Protein AF-0000000072905189 (afdb_homodimer)

Nearest PDB structures (foldseek):
  5ejl-assembly1_A  TM=3.484E-01  e=5.056E-01  Klebsiella pneumoniae
  4yom-assembly1_A  TM=3.876E-01  e=1.125E+00  Mus musculus
  3pu2-assembly5_E  TM=2.661E-01  e=6.528E+00  Cereibacter sphaeroides 2.4.1
  5ejl-assembly1_A  TM=3.485E-01  e=5.056E-01  Klebsiella pneumoniae
  4yom-assembly1_A  TM=3.883E-01  e=1.125E+00  Mus musculus

Structure (mmCIF, N/CA/C/O backbone):
data_AF-0000000072905189-model_v1
#
loop_
_entity.id
_entity.type
_entity.pdbx_description
1 polymer 'Uncharacterized protein'
#
loop_
_atom_site.group_PDB
_atom_site.id
_atom_site.type_symbol
_atom_site.label_atom_id
_atom_site.label_alt_id
_atom_site.label_comp_id
_atom_site.label_asym_id
_atom_site.label_entity_id
_atom_site.label_seq_id
_atom_site.pdbx_PDB_ins_code
_atom_site.Cartn_x
_atom_site.Cartn_y
_atom_site.Cartn_z
_atom_site.occupancy
_atom_site.B_iso_or_equiv
_atom_site.auth_seq_id
_atom_site.auth_comp_id
_atom_site.auth_asym_id
_atom_site.auth_atom_id
_atom_site.pdbx_PDB_model_num
ATOM 1 N N . MET A 1 1 ? 10.594 -0.462 -7.195 1 82.5 1 MET A N 1
ATOM 2 C CA . MET A 1 1 ? 9.359 -0.881 -7.859 1 82.5 1 MET A CA 1
ATOM 3 C C . MET A 1 1 ? 9.242 -0.243 -9.242 1 82.5 1 MET A C 1
ATOM 5 O O . MET A 1 1 ? 9.641 0.907 -9.43 1 82.5 1 MET A O 1
ATOM 9 N N . ASP A 1 2 ? 8.875 -1.114 -10.258 1 86.19 2 ASP A N 1
ATOM 10 C CA . ASP A 1 2 ? 8.664 -0.495 -11.562 1 86.19 2 ASP A CA 1
ATOM 11 C C . ASP A 1 2 ? 7.457 0.441 -11.539 1 86.19 2 ASP A C 1
ATOM 13 O O . ASP A 1 2 ? 6.73 0.499 -10.547 1 86.19 2 ASP A O 1
ATOM 17 N N . SER A 1 3 ? 7.316 1.233 -12.633 1 89.06 3 SER A N 1
ATOM 18 C CA . SER A 1 3 ? 6.32 2.301 -12.672 1 89.06 3 SER A CA 1
ATOM 19 C C . SER A 1 3 ? 4.91 1.744 -12.516 1 89.06 3 SER A C 1
ATOM 21 O O . SER A 1 3 ? 4.055 2.365 -11.883 1 89.06 3 SER A O 1
ATOM 23 N N . ILE A 1 4 ? 4.656 0.615 -13.055 1 83.12 4 ILE A N 1
ATOM 24 C CA . ILE A 1 4 ? 3.322 0.03 -13.008 1 83.12 4 ILE A CA 1
ATOM 25 C C . ILE A 1 4 ? 3.006 -0.417 -11.586 1 83.12 4 ILE A C 1
ATOM 27 O O . ILE A 1 4 ? 1.938 -0.105 -11.055 1 83.12 4 ILE A O 1
ATOM 31 N N . THR A 1 5 ? 3.916 -1.111 -10.969 1 89.31 5 THR A N 1
ATOM 32 C CA . THR A 1 5 ? 3.756 -1.568 -9.594 1 89.31 5 THR A CA 1
ATOM 33 C C . THR A 1 5 ? 3.598 -0.384 -8.648 1 89.31 5 THR A C 1
ATOM 35 O O . THR A 1 5 ? 2.738 -0.399 -7.766 1 89.31 5 THR A O 1
ATOM 38 N N . LEU A 1 6 ? 4.465 0.565 -8.883 1 94.12 6 LEU A N 1
ATOM 39 C CA . LEU A 1 6 ? 4.402 1.763 -8.055 1 94.12 6 LEU A CA 1
ATOM 40 C C . LEU A 1 6 ? 3.014 2.389 -8.109 1 94.12 6 LEU A C 1
ATOM 42 O O . LEU A 1 6 ? 2.459 2.768 -7.07 1 94.12 6 LEU A O 1
ATOM 46 N N . ARG A 1 7 ? 2.482 2.49 -9.344 1 92.94 7 ARG A N 1
ATOM 47 C CA . ARG A 1 7 ? 1.15 3.061 -9.516 1 92.94 7 ARG A CA 1
ATOM 48 C C . ARG A 1 7 ? 0.102 2.238 -8.773 1 92.94 7 ARG A C 1
ATOM 50 O O . ARG A 1 7 ? -0.782 2.795 -8.117 1 92.94 7 ARG A O 1
ATOM 57 N N . LEU A 1 8 ? 0.221 0.932 -8.781 1 91.38 8 LEU A N 1
ATOM 58 C CA . LEU A 1 8 ? -0.744 0.049 -8.133 1 91.38 8 LEU A CA 1
ATOM 59 C C . LEU A 1 8 ? -0.699 0.212 -6.621 1 91.38 8 LEU A C 1
ATOM 61 O O . LEU A 1 8 ? -1.744 0.283 -5.969 1 91.38 8 LEU A O 1
ATOM 65 N N . VAL A 1 9 ? 0.485 0.247 -6.066 1 94.5 9 VAL A N 1
ATOM 66 C CA . VAL A 1 9 ? 0.633 0.38 -4.621 1 94.5 9 VAL A CA 1
ATOM 67 C C . VAL A 1 9 ? 0.114 1.744 -4.172 1 94.5 9 VAL A C 1
ATOM 69 O O . VAL A 1 9 ? -0.638 1.838 -3.199 1 94.5 9 VAL A O 1
ATOM 72 N N . LYS A 1 10 ? 0.446 2.797 -4.953 1 95.94 10 LYS A N 1
ATOM 73 C CA . LYS A 1 10 ? -0.004 4.141 -4.609 1 95.94 10 LYS A CA 1
ATOM 74 C C . LYS A 1 10 ? -1.526 4.242 -4.656 1 95.94 10 LYS A C 1
ATOM 76 O O . LYS A 1 10 ? -2.141 4.848 -3.777 1 95.94 10 LYS A O 1
ATOM 81 N N . ASP A 1 11 ? -2.072 3.691 -5.703 1 95.81 11 ASP A N 1
ATOM 82 C CA . ASP A 1 11 ? -3.527 3.695 -5.828 1 95.81 11 ASP A CA 1
ATOM 83 C C . ASP A 1 11 ? -4.18 2.969 -4.656 1 95.81 11 ASP A C 1
ATOM 85 O O . ASP A 1 11 ? -5.207 3.414 -4.137 1 95.81 11 ASP A O 1
ATOM 89 N N . THR A 1 12 ? -3.643 1.848 -4.277 1 96.62 12 THR A N 1
ATOM 90 C CA . THR A 1 12 ? -4.168 1.062 -3.164 1 96.62 12 THR A CA 1
ATOM 91 C C . THR A 1 12 ? -4.105 1.856 -1.863 1 96.62 12 THR A C 1
ATOM 93 O O . THR A 1 12 ? -5.078 1.898 -1.107 1 96.62 12 THR A O 1
ATOM 96 N N . LEU A 1 13 ? -2.992 2.463 -1.643 1 97.19 13 LEU A N 1
ATOM 97 C CA . LEU A 1 13 ? -2.85 3.271 -0.437 1 97.19 13 LEU A CA 1
ATOM 98 C C . LEU A 1 13 ? -3.82 4.445 -0.452 1 97.19 13 LEU A C 1
ATOM 100 O O . LEU A 1 13 ? -4.469 4.734 0.555 1 97.19 13 LEU A O 1
ATOM 104 N N . ASP A 1 14 ? -3.932 5.109 -1.563 1 97.38 14 ASP A N 1
ATOM 105 C CA . ASP A 1 14 ? -4.832 6.254 -1.7 1 97.38 14 ASP A CA 1
ATOM 106 C C . ASP A 1 14 ? -6.266 5.867 -1.34 1 97.38 14 ASP A C 1
ATOM 108 O O . ASP A 1 14 ? -6.969 6.629 -0.67 1 97.38 14 ASP A O 1
ATOM 112 N N . LYS A 1 15 ? -6.578 4.734 -1.765 1 96.56 15 LYS A N 1
ATOM 113 C CA . LYS A 1 15 ? -7.93 4.254 -1.494 1 96.56 15 LYS A CA 1
ATOM 114 C C . LYS A 1 15 ? -8.117 3.939 -0.013 1 96.56 15 LYS A C 1
ATOM 116 O O . LYS A 1 15 ? -9.242 3.91 0.484 1 96.56 15 LYS A O 1
ATOM 121 N N . SER A 1 16 ? -7.086 3.666 0.676 1 96.44 16 SER A N 1
ATOM 122 C CA . SER A 1 16 ? -7.176 3.305 2.086 1 96.44 16 SER A CA 1
ATOM 123 C C . SER A 1 16 ? -7.223 4.543 2.975 1 96.44 16 SER A C 1
ATOM 125 O O . SER A 1 16 ? -7.516 4.449 4.168 1 96.44 16 SER A O 1
ATOM 127 N N . TYR A 1 17 ? -6.895 5.727 2.447 1 97.25 17 TYR A N 1
ATOM 128 C CA . TYR A 1 17 ? -6.98 6.965 3.209 1 97.25 17 TYR A CA 1
ATOM 129 C C . TYR A 1 17 ? -8.43 7.324 3.51 1 97.25 17 TYR A C 1
ATOM 131 O O . TYR A 1 17 ? -9.18 7.695 2.607 1 97.25 17 TYR A O 1
ATOM 139 N N . LYS A 1 18 ? -8.766 7.312 4.793 1 96.81 18 LYS A N 1
ATOM 140 C CA . LYS A 1 18 ? -10.156 7.484 5.195 1 96.81 18 LYS A CA 1
ATOM 141 C C . LYS A 1 18 ? -10.398 8.883 5.754 1 96.81 18 LYS A C 1
ATOM 143 O O . LYS A 1 18 ? -11.547 9.266 6 1 96.81 18 LYS A O 1
ATOM 148 N N . ASP A 1 19 ? -9.352 9.648 5.98 1 97.81 19 ASP A N 1
ATOM 149 C CA . ASP A 1 19 ? -9.445 11 6.52 1 97.81 19 ASP A CA 1
ATOM 150 C C . ASP A 1 19 ? -9.117 12.047 5.453 1 97.81 19 ASP A C 1
ATOM 152 O O . ASP A 1 19 ? -8.648 11.703 4.367 1 97.81 19 ASP A O 1
ATOM 156 N N . THR A 1 20 ? -9.422 13.336 5.773 1 98.69 20 THR A N 1
ATOM 157 C CA . THR A 1 20 ? -8.984 14.469 4.965 1 98.69 20 THR A CA 1
ATOM 158 C C . THR A 1 20 ? -8.32 15.531 5.832 1 98.69 20 THR A C 1
ATOM 160 O O . THR A 1 20 ? -8.594 15.625 7.031 1 98.69 20 THR A O 1
ATOM 163 N N . ALA A 1 21 ? -7.469 16.266 5.188 1 98.62 21 ALA A N 1
ATOM 164 C CA . ALA A 1 21 ? -6.73 17.297 5.922 1 98.62 21 ALA A CA 1
ATOM 165 C C . ALA A 1 21 ? -6.734 18.609 5.164 1 98.62 21 ALA A C 1
ATOM 167 O O . ALA A 1 21 ? -6.711 18.641 3.932 1 98.62 21 ALA A O 1
ATOM 168 N N . ASP A 1 22 ? -6.746 19.719 5.934 1 98.75 22 ASP A N 1
ATOM 169 C CA . ASP A 1 22 ? -6.418 21.062 5.473 1 98.75 22 ASP A CA 1
ATOM 170 C C . ASP A 1 22 ? -5.18 21.594 6.191 1 98.75 22 ASP A C 1
ATOM 172 O O . ASP A 1 22 ? -5.035 21.422 7.402 1 98.75 22 ASP A O 1
ATOM 176 N N . VAL A 1 23 ? -4.344 22.172 5.422 1 98.69 23 VAL A N 1
ATOM 177 C CA . VAL A 1 23 ? -3.066 22.656 5.953 1 98.69 23 VAL A CA 1
ATOM 178 C C . VAL A 1 23 ? -3.047 24.172 5.977 1 98.69 23 VAL A C 1
ATOM 180 O O . VAL A 1 23 ? -3.363 24.828 4.977 1 98.69 23 VAL A O 1
ATOM 183 N N . PHE A 1 24 ? -2.641 24.719 7.113 1 97.75 24 PHE A N 1
ATOM 184 C CA . PHE A 1 24 ? -2.578 26.172 7.281 1 97.75 24 PHE A CA 1
ATOM 185 C C . PHE A 1 24 ? -1.175 26.609 7.691 1 97.75 24 PHE A C 1
ATOM 187 O O . PHE A 1 24 ? -0.53 25.953 8.508 1 97.75 24 PHE A O 1
ATOM 194 N N . VAL A 1 25 ? -0.726 27.688 7.125 1 96.38 25 VAL A N 1
ATOM 195 C CA . VAL A 1 25 ? 0.504 28.344 7.555 1 96.38 25 VAL A CA 1
ATOM 196 C C . VAL A 1 25 ? 0.183 29.719 8.125 1 96.38 25 VAL A C 1
ATOM 198 O O . VAL A 1 25 ? -0.761 30.375 7.68 1 96.38 25 VAL A O 1
ATOM 201 N N . THR A 1 26 ? 0.927 30.062 9.211 1 91.88 26 THR A N 1
ATOM 202 C CA . THR A 1 26 ? 0.735 31.359 9.852 1 91.88 26 THR A CA 1
ATOM 203 C C . THR A 1 26 ? 1.846 32.312 9.453 1 91.88 26 THR A C 1
ATOM 205 O O . THR A 1 26 ? 3.02 31.938 9.414 1 91.88 26 THR A O 1
ATOM 208 N N . SER A 1 27 ? 1.435 33.469 9 1 87.19 27 SER A N 1
ATOM 209 C CA . SER A 1 27 ? 2.375 34.531 8.719 1 87.19 27 SER A CA 1
ATOM 210 C C . SER A 1 27 ? 2.072 35.75 9.57 1 87.19 27 SER A C 1
ATOM 212 O O . SER A 1 27 ? 0.929 35.969 9.984 1 87.19 27 SER A O 1
ATOM 214 N N . SER A 1 28 ? 3.17 36.344 10.078 1 81 28 SER A N 1
ATOM 215 C CA . SER A 1 28 ? 3.02 37.625 10.773 1 81 28 SER A CA 1
ATOM 216 C C . SER A 1 28 ? 3.174 38.812 9.82 1 81 28 SER A C 1
ATOM 218 O O . SER A 1 28 ? 3.896 38.719 8.828 1 81 28 SER A O 1
ATOM 220 N N . GLN A 1 29 ? 2.26 39.719 9.945 1 75.88 29 GLN A N 1
ATOM 221 C CA . GLN A 1 29 ? 2.416 40.906 9.148 1 75.88 29 GLN A CA 1
ATOM 222 C C . GLN A 1 29 ? 2.803 42.094 10.023 1 75.88 29 GLN A C 1
ATOM 224 O O . GLN A 1 29 ? 2.328 42.219 11.156 1 75.88 29 GLN A O 1
ATOM 229 N N . GLU A 1 30 ? 3.924 42.625 9.758 1 75.5 30 GLU A N 1
ATOM 230 C CA . GLU A 1 30 ? 4.293 43.875 10.391 1 75.5 30 GLU A CA 1
ATOM 231 C C . GLU A 1 30 ? 3.924 45.062 9.508 1 75.5 30 GLU A C 1
ATOM 233 O O . GLU A 1 30 ? 4.352 45.156 8.352 1 75.5 30 GLU A O 1
ATOM 238 N N . ILE A 1 31 ? 2.977 45.75 9.969 1 76.56 31 ILE A N 1
ATOM 239 C CA . ILE A 1 31 ? 2.623 47 9.305 1 76.56 31 ILE A CA 1
ATOM 240 C C . ILE A 1 31 ? 3.037 48.188 10.18 1 76.56 31 ILE A C 1
ATOM 242 O O . ILE A 1 31 ? 2.521 48.344 11.289 1 76.56 31 ILE A O 1
ATOM 246 N N . ASN A 1 32 ? 3.865 49.094 9.578 1 83.31 32 ASN A N 1
ATOM 247 C CA . ASN A 1 32 ? 4.332 50.312 10.219 1 83.31 32 ASN A CA 1
ATOM 248 C C . ASN A 1 32 ? 4.883 50.062 11.617 1 83.31 32 ASN A C 1
ATOM 250 O O . ASN A 1 32 ? 4.586 50.781 12.562 1 83.31 32 ASN A O 1
ATOM 254 N N . GLY A 1 33 ? 5.441 49 11.773 1 79.19 33 GLY A N 1
ATOM 255 C CA . GLY A 1 33 ? 6.113 48.719 13.031 1 79.19 33 GLY A CA 1
ATOM 256 C C . GLY A 1 33 ? 5.242 47.938 14.008 1 79.19 33 GLY A C 1
ATOM 257 O O . GLY A 1 33 ? 5.68 47.625 15.109 1 79.19 33 GLY A O 1
ATOM 258 N N . ILE A 1 34 ? 3.951 47.938 13.656 1 75.12 34 ILE A N 1
ATOM 259 C CA . ILE A 1 34 ? 3.035 47.188 14.516 1 75.12 34 ILE A CA 1
ATOM 260 C C . ILE A 1 34 ? 2.863 45.75 13.977 1 75.12 34 ILE A C 1
ATOM 262 O O . ILE A 1 34 ? 2.6 45.562 12.789 1 75.12 34 ILE A O 1
ATOM 266 N N . THR A 1 35 ? 3.246 44.75 14.742 1 75 35 THR A N 1
ATOM 267 C CA . THR A 1 35 ? 3.045 43.375 14.391 1 75 35 THR A CA 1
ATOM 268 C C . THR A 1 35 ? 1.576 42.969 14.523 1 75 35 THR A C 1
ATOM 270 O O . THR A 1 35 ? 0.955 43.219 15.555 1 75 35 THR A O 1
ATOM 273 N N . TYR A 1 36 ? 1.008 42.781 13.367 1 69.06 36 TYR A N 1
ATOM 274 C CA . TYR A 1 36 ? -0.379 42.344 13.352 1 69.06 36 TYR A CA 1
ATOM 275 C C . TYR A 1 36 ? -0.468 40.844 13.641 1 69.06 36 TYR A C 1
ATOM 277 O O . TYR A 1 36 ? 0.512 40.125 13.477 1 69.06 36 TYR A O 1
ATOM 285 N N . ASP A 1 37 ? -1.69 40.469 14.133 1 66.5 37 ASP A N 1
ATOM 286 C CA . ASP A 1 37 ? -2.021 39.125 14.547 1 66.5 37 ASP A CA 1
ATOM 287 C C . ASP A 1 37 ? -1.749 38.125 13.422 1 66.5 37 ASP A C 1
ATOM 289 O O . ASP A 1 37 ? -1.854 38.469 12.242 1 66.5 37 ASP A O 1
ATOM 293 N N . ASP A 1 38 ? -1.192 37.062 13.734 1 76.44 38 ASP A N 1
ATOM 294 C CA . ASP A 1 38 ? -0.894 35.938 12.859 1 76.44 38 ASP A CA 1
ATOM 295 C C . ASP A 1 38 ? -2.061 35.656 11.914 1 76.44 38 ASP A C 1
ATOM 297 O O . ASP A 1 38 ? -3.221 35.688 12.328 1 76.44 38 ASP A O 1
ATOM 301 N N . ILE A 1 39 ? -1.77 35.875 10.656 1 87.06 39 ILE A N 1
ATOM 302 C CA . ILE A 1 39 ? -2.74 35.5 9.633 1 87.06 39 ILE A CA 1
ATOM 303 C C . ILE A 1 39 ? -2.525 34.031 9.234 1 87.06 39 ILE A C 1
ATOM 305 O O . ILE A 1 39 ? -1.401 33.625 8.938 1 87.06 39 ILE A O 1
ATOM 309 N N . GLU A 1 40 ? -3.564 33.25 9.344 1 91.5 40 GLU A N 1
ATOM 310 C CA . GLU A 1 40 ? -3.525 31.875 8.875 1 91.5 40 GLU A CA 1
ATOM 311 C C . GLU A 1 40 ? -3.959 31.781 7.418 1 91.5 40 GLU A C 1
ATOM 313 O O . GLU A 1 40 ? -4.98 32.344 7.027 1 91.5 40 GLU A O 1
ATOM 318 N N . THR A 1 41 ? -3.098 31.125 6.641 1 95.25 41 THR A N 1
ATOM 319 C CA . THR A 1 41 ? -3.404 30.906 5.23 1 95.25 41 THR A CA 1
ATOM 320 C C . THR A 1 41 ? -3.512 29.406 4.922 1 95.25 41 THR A C 1
ATOM 322 O O . THR A 1 41 ? -2.621 28.641 5.27 1 95.25 41 THR A O 1
ATOM 325 N N . LYS A 1 42 ? -4.609 29.094 4.223 1 97.62 42 LYS A N 1
ATOM 326 C CA . LYS A 1 42 ? -4.781 27.703 3.795 1 97.62 42 LYS A CA 1
ATOM 327 C C . LYS A 1 42 ? -3.959 27.406 2.545 1 97.62 42 LYS A C 1
ATOM 329 O O . LYS A 1 42 ? -4.004 28.172 1.57 1 97.62 42 LYS A O 1
ATOM 334 N N . LEU A 1 43 ? -3.256 26.281 2.531 1 97.56 43 LEU A N 1
ATOM 335 C CA . LEU A 1 43 ? -2.328 26 1.443 1 97.56 43 LEU A CA 1
ATOM 336 C C . LEU A 1 43 ? -3.008 25.172 0.354 1 97.56 43 LEU A C 1
ATOM 338 O O . LEU A 1 43 ? -2.645 25.266 -0.82 1 97.56 43 LEU A O 1
ATOM 342 N N . ASN A 1 44 ? -3.939 24.297 0.709 1 98.25 44 ASN A N 1
ATOM 343 C CA . ASN A 1 44 ? -4.559 23.422 -0.274 1 98.25 44 ASN A CA 1
ATOM 344 C C . ASN A 1 44 ? -5.941 23.922 -0.681 1 98.25 44 ASN A C 1
ATOM 346 O O . ASN A 1 44 ? -6.68 24.469 0.144 1 98.25 44 ASN A O 1
ATOM 350 N N . GLN A 1 45 ? -6.273 23.766 -1.896 1 97.94 45 GLN A N 1
ATOM 351 C CA . GLN A 1 45 ? -7.586 24.156 -2.41 1 97.94 45 GLN A CA 1
ATOM 352 C C . GLN A 1 45 ? -8.641 23.109 -2.066 1 97.94 45 GLN A C 1
ATOM 354 O O . GLN A 1 45 ? -9.734 23.438 -1.607 1 97.94 45 GLN A O 1
ATOM 359 N N . GLU A 1 46 ? -8.266 21.844 -2.361 1 98 46 GLU A N 1
ATOM 360 C CA . GLU A 1 46 ? -9.133 20.719 -2.027 1 98 46 GLU A CA 1
ATOM 361 C C . GLU A 1 46 ? -8.609 19.953 -0.812 1 98 46 GLU A C 1
ATOM 363 O O . GLU A 1 46 ? -7.398 19.922 -0.569 1 98 46 GLU A O 1
ATOM 368 N N . PRO A 1 47 ? -9.539 19.375 -0.103 1 98.06 47 PRO A N 1
ATOM 369 C CA . PRO A 1 47 ? -9.07 18.562 1.029 1 98.06 47 PRO A CA 1
ATOM 370 C C . PRO A 1 47 ? -8.094 17.469 0.61 1 98.06 47 PRO A C 1
ATOM 372 O O . PRO A 1 47 ? -8.281 16.828 -0.431 1 98.06 47 PRO A O 1
ATOM 375 N N . ILE A 1 48 ? -7.074 17.266 1.394 1 98.62 48 ILE A N 1
ATOM 376 C CA . ILE A 1 48 ? -6.035 16.281 1.129 1 98.62 48 ILE A CA 1
ATOM 377 C C . ILE A 1 48 ? -6.438 14.938 1.732 1 98.62 48 ILE A C 1
ATOM 379 O O . ILE A 1 48 ? -6.688 14.844 2.938 1 98.62 48 ILE A O 1
ATOM 383 N N . LYS A 1 49 ? -6.477 13.867 0.974 1 98.62 49 LYS A N 1
ATOM 384 C CA . LYS A 1 49 ? -6.703 12.531 1.508 1 98.62 49 LYS A CA 1
ATOM 385 C C . LYS A 1 49 ? -5.531 12.078 2.375 1 98.62 49 LYS A C 1
ATOM 387 O O . LYS A 1 49 ? -4.371 12.234 1.989 1 98.62 49 LYS A O 1
ATOM 392 N N . CYS A 1 50 ? -5.875 11.508 3.441 1 98.44 50 CYS A N 1
ATOM 393 C CA . CYS A 1 50 ? -4.84 11.102 4.383 1 98.44 50 CYS A CA 1
ATOM 394 C C . CYS A 1 50 ? -5.383 10.086 5.383 1 98.44 50 CYS A C 1
ATOM 396 O O . CYS A 1 50 ? -6.539 9.672 5.285 1 98.44 50 CYS A O 1
ATOM 398 N N . LEU A 1 51 ? -4.488 9.602 6.242 1 96.69 51 LEU A N 1
ATOM 399 C CA . LEU A 1 51 ? -4.84 8.719 7.352 1 96.69 51 LEU A CA 1
ATOM 400 C C . LEU A 1 51 ? -4.117 9.133 8.625 1 96.69 51 LEU A C 1
ATOM 402 O O . LEU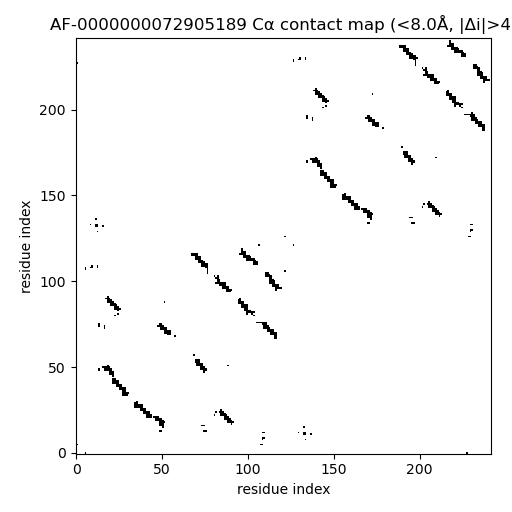 A 1 51 ? -2.889 9.211 8.656 1 96.69 51 LEU A O 1
ATOM 406 N N . LEU A 1 52 ? -4.93 9.453 9.547 1 95.06 52 LEU A N 1
ATOM 407 C CA . LEU A 1 52 ? -4.379 9.781 10.859 1 95.06 52 LEU A CA 1
ATOM 408 C C . LEU A 1 52 ? -4.172 8.523 11.695 1 95.06 52 LEU A C 1
ATOM 410 O O . LEU A 1 52 ? -5.098 7.727 11.859 1 95.06 52 LEU A O 1
ATOM 414 N N . ASP A 1 53 ? -2.953 8.328 12.133 1 91.31 53 ASP A N 1
ATOM 415 C CA . ASP A 1 53 ? -2.639 7.215 13.016 1 91.31 53 ASP A CA 1
ATOM 416 C C . ASP A 1 53 ? -2.289 7.703 14.422 1 91.31 53 ASP A C 1
ATOM 418 O O . ASP A 1 53 ? -1.24 8.32 14.625 1 91.31 53 ASP A O 1
ATOM 422 N N . TYR A 1 54 ? -3.225 7.262 15.336 1 84.5 54 TYR A N 1
ATOM 423 C CA . TYR A 1 54 ? -2.996 7.652 16.719 1 84.5 54 TYR A CA 1
ATOM 424 C C . TYR A 1 54 ? -1.916 6.785 17.359 1 84.5 54 TYR A C 1
ATOM 426 O O . TYR A 1 54 ? -1.872 5.574 17.141 1 84.5 54 TYR A O 1
ATOM 434 N N . ASN A 1 55 ? -0.836 7.203 17.594 1 65.44 55 ASN A N 1
ATOM 435 C CA . ASN A 1 55 ? 0.173 6.434 18.312 1 65.44 55 ASN A CA 1
ATOM 436 C C . ASN A 1 55 ? -0.346 5.961 19.672 1 65.44 55 ASN A C 1
ATOM 438 O O . ASN A 1 55 ? -0.875 6.754 20.453 1 65.44 55 ASN A O 1
ATOM 442 N N . ASN A 1 56 ? -1.12 4.82 19.719 1 55.22 56 ASN A N 1
ATOM 443 C CA . ASN A 1 56 ? -1.706 4.23 20.906 1 55.22 56 ASN A CA 1
ATOM 444 C C . ASN A 1 56 ? -0.821 4.449 22.141 1 55.22 56 ASN A C 1
ATOM 446 O O . ASN A 1 56 ? -1.082 3.893 23.203 1 55.22 56 ASN A O 1
ATOM 450 N N . ASN A 1 57 ? 0.245 4.918 22.094 1 46.81 57 ASN A N 1
ATOM 451 C CA . ASN A 1 57 ? 0.87 4.852 23.406 1 46.81 57 ASN A CA 1
ATOM 452 C C . ASN A 1 57 ? -0.015 5.477 24.484 1 46.81 57 ASN A C 1
ATOM 454 O O . ASN A 1 57 ? 0.128 5.172 25.672 1 46.81 57 ASN A O 1
ATOM 458 N N . ARG A 1 58 ? -0.965 6.418 24.219 1 44.59 58 ARG A N 1
ATOM 459 C CA . ARG A 1 58 ? -1.431 7.125 25.406 1 44.59 58 ARG A CA 1
ATOM 460 C C . ARG A 1 58 ? -2.734 6.523 25.922 1 44.59 58 ARG A C 1
ATOM 462 O O . ARG A 1 58 ? -3.455 7.164 26.688 1 44.59 58 ARG A O 1
ATOM 469 N N . ILE A 1 59 ? -3.338 5.449 25.406 1 40.75 59 ILE A N 1
ATOM 470 C CA . ILE A 1 59 ? -4.504 5.117 26.203 1 40.75 59 ILE A CA 1
ATOM 471 C C . ILE A 1 59 ? -4.07 4.844 27.656 1 40.75 59 ILE A C 1
ATOM 473 O O . ILE A 1 59 ? -3.73 3.711 28 1 40.75 59 ILE A O 1
ATOM 477 N N . ALA A 1 60 ? -3.287 5.508 28.328 1 36.38 60 ALA A N 1
ATOM 478 C CA . ALA A 1 60 ? -3.389 5.316 29.766 1 36.38 60 ALA A CA 1
ATOM 479 C C . ALA A 1 60 ? -4.789 5.66 30.266 1 36.38 60 ALA A C 1
ATOM 481 O O . ALA A 1 60 ? -5.379 6.656 29.844 1 36.38 60 ALA A O 1
ATOM 482 N N . LYS A 1 61 ? -5.656 4.758 30.906 1 39.69 61 LYS A N 1
ATOM 483 C CA . LYS A 1 61 ? -7.02 4.805 31.406 1 39.69 61 LYS A CA 1
ATOM 484 C C . LYS A 1 61 ? -7.387 6.211 31.875 1 39.69 61 LYS A C 1
ATOM 486 O O . LYS A 1 61 ? -8.531 6.641 31.719 1 39.69 61 LYS A O 1
ATOM 491 N N . GLY A 1 62 ? -7 6.691 33.125 1 37.47 62 GLY A N 1
ATOM 492 C CA . GLY A 1 62 ? -7.461 7.695 34.062 1 37.47 62 GLY A CA 1
ATOM 493 C C . GLY A 1 62 ? -6.945 9.086 33.781 1 37.47 62 GLY A C 1
ATOM 494 O O . GLY A 1 62 ? -7.188 10.031 34.531 1 37.47 62 GLY A O 1
ATOM 495 N N . VAL A 1 63 ? -5.711 9.219 33.219 1 37.59 63 VAL A N 1
ATOM 496 C CA . VAL A 1 63 ? -5.227 10.594 33.281 1 37.59 63 VAL A CA 1
ATOM 497 C C . VAL A 1 63 ? -5.992 11.461 32.281 1 37.59 63 VAL A C 1
ATOM 499 O O . VAL A 1 63 ? -6.383 10.992 31.219 1 37.59 63 VAL A O 1
ATOM 502 N N . VAL A 1 64 ? -6.555 12.609 32.656 1 38.25 64 VAL A N 1
ATOM 503 C CA . VAL A 1 64 ? -7.043 13.781 31.938 1 38.25 64 VAL A CA 1
ATOM 504 C C . VAL A 1 64 ? -6.324 13.891 30.594 1 38.25 64 VAL A C 1
ATOM 506 O O . VAL A 1 64 ? -5.094 13.867 30.547 1 38.25 64 VAL A O 1
ATOM 509 N N . LEU A 1 65 ? -6.824 13.523 29.422 1 42.84 65 LEU A N 1
ATOM 510 C CA . LEU A 1 65 ? -6.461 13.883 28.047 1 42.84 65 LEU A CA 1
ATOM 511 C C . LEU A 1 65 ? -5.797 15.25 28 1 42.84 65 LEU A C 1
ATOM 513 O O . LEU A 1 65 ? -6.32 16.188 27.391 1 42.84 65 LEU A O 1
ATOM 517 N N . THR A 1 66 ? -5.613 15.875 29.094 1 42.78 66 THR A N 1
ATOM 518 C CA . THR A 1 66 ? -5.051 17.188 28.797 1 42.78 66 THR A CA 1
ATOM 519 C C . THR A 1 66 ? -3.887 17.078 27.812 1 42.78 66 THR A C 1
ATOM 521 O O . THR A 1 66 ? -3.377 18.078 27.328 1 42.78 66 THR A O 1
ATOM 524 N N . SER A 1 67 ? -2.881 16.031 28.016 1 48.84 67 SER A N 1
ATOM 525 C CA . SER A 1 67 ? -1.483 15.945 27.609 1 48.84 67 SER A CA 1
ATOM 526 C C . SER A 1 67 ? -1.358 15.789 26.094 1 48.84 67 SER A C 1
ATOM 528 O O . SER A 1 67 ? -2.336 15.461 25.422 1 48.84 67 SER A O 1
ATOM 530 N N . GLU A 1 68 ? 0.094 15.93 25.625 1 62.78 68 GLU A N 1
ATOM 531 C CA . GLU A 1 68 ? 0.69 16.031 24.297 1 62.78 68 GLU A CA 1
ATOM 532 C C . GLU A 1 68 ? 0.414 14.789 23.453 1 62.78 68 GLU A C 1
ATOM 534 O O . GLU A 1 68 ? 1.109 13.781 23.594 1 62.78 68 GLU A O 1
ATOM 539 N N . VAL A 1 69 ? -0.761 14.766 22.891 1 82.06 69 VAL A N 1
ATOM 540 C CA . VAL A 1 69 ? -1.118 13.648 22.016 1 82.06 69 VAL A CA 1
ATOM 541 C C . VAL A 1 69 ? -0.391 13.781 20.688 1 82.06 69 VAL A C 1
ATOM 543 O O . VAL A 1 69 ? -0.459 14.828 20.031 1 82.06 69 VAL A O 1
ATOM 546 N N . GLU A 1 70 ? 0.464 12.797 20.469 1 90.69 70 GLU A N 1
ATOM 547 C CA . GLU A 1 70 ? 1.157 12.734 19.188 1 90.69 70 GLU A CA 1
ATOM 548 C C . GLU A 1 70 ? 0.497 11.719 18.25 1 90.69 70 GLU A C 1
ATOM 550 O O . GLU A 1 70 ? -0.185 10.805 18.703 1 90.69 70 GLU A O 1
ATOM 555 N N . ALA A 1 71 ? 0.581 12 17 1 93.62 71 ALA A N 1
ATOM 556 C CA . ALA A 1 71 ? 0.035 11.141 15.953 1 93.62 71 ALA A CA 1
ATOM 557 C C . ALA A 1 71 ? 0.884 11.203 14.688 1 93.62 71 ALA A C 1
ATOM 559 O O . ALA A 1 71 ? 1.784 12.047 14.578 1 93.62 71 ALA A O 1
ATOM 560 N N . THR A 1 72 ? 0.733 10.266 13.859 1 94.75 72 THR A N 1
ATOM 561 C CA . THR A 1 72 ? 1.367 10.281 12.547 1 94.75 72 THR A CA 1
ATOM 562 C C . THR A 1 72 ? 0.323 10.43 11.445 1 94.75 72 THR A C 1
ATOM 564 O O . THR A 1 72 ? -0.718 9.766 11.477 1 94.75 72 THR A O 1
ATOM 567 N N . LEU A 1 73 ? 0.564 11.336 10.508 1 96.75 73 LEU A N 1
ATOM 568 C CA . LEU A 1 73 ? -0.273 11.523 9.328 1 96.75 73 LEU A CA 1
ATOM 569 C C . LEU A 1 73 ? 0.335 10.828 8.117 1 96.75 73 LEU A C 1
ATOM 571 O O . LEU A 1 73 ? 1.505 11.047 7.789 1 96.75 73 LEU A O 1
ATOM 575 N N . PHE A 1 74 ? -0.458 9.961 7.512 1 97.12 74 PHE A N 1
ATOM 576 C CA . PHE A 1 74 ? -0.07 9.312 6.266 1 97.12 74 PHE A CA 1
ATOM 577 C C . PHE A 1 74 ? -0.769 9.961 5.074 1 97.12 74 PHE A C 1
ATOM 579 O O . PHE A 1 74 ? -1.988 10.148 5.09 1 97.12 74 PHE A O 1
ATOM 586 N N . LEU A 1 75 ? -0.023 10.336 4.062 1 98.25 75 LEU A N 1
ATOM 587 C CA . LEU A 1 75 ? -0.615 10.914 2.863 1 98.25 75 LEU A CA 1
ATOM 588 C C . LEU A 1 75 ? 0.315 10.758 1.664 1 98.25 75 LEU A C 1
ATOM 590 O O . LEU A 1 75 ? 1.406 10.195 1.79 1 98.25 75 LEU A O 1
ATOM 594 N N . ASN A 1 76 ? -0.186 11.203 0.522 1 98 76 ASN A N 1
ATOM 595 C CA . ASN A 1 76 ? 0.592 11.102 -0.708 1 98 76 ASN A CA 1
ATOM 596 C C . ASN A 1 76 ? 1.919 11.852 -0.596 1 98 76 ASN A C 1
ATOM 598 O O . ASN A 1 76 ? 1.985 12.922 0.006 1 98 76 ASN A O 1
ATOM 602 N N . ASN A 1 77 ? 2.922 11.289 -1.248 1 97.56 77 ASN A N 1
ATOM 603 C CA . ASN A 1 77 ? 4.27 11.812 -1.062 1 97.56 77 ASN A CA 1
ATOM 604 C C . ASN A 1 77 ? 4.547 13 -1.981 1 97.56 77 ASN A C 1
ATOM 606 O O . ASN A 1 77 ? 5.602 13.625 -1.889 1 97.56 77 ASN A O 1
ATOM 610 N N . ASP A 1 78 ? 3.617 13.359 -2.811 1 97.19 78 ASP A N 1
ATOM 611 C CA . ASP A 1 78 ? 3.809 14.484 -3.729 1 97.19 78 ASP A CA 1
ATOM 612 C C . ASP A 1 78 ? 3.316 15.789 -3.109 1 97.19 78 ASP A C 1
ATOM 614 O O . ASP A 1 78 ? 3.463 16.859 -3.707 1 97.19 78 ASP A O 1
ATOM 618 N N . ILE A 1 79 ? 2.738 15.773 -1.966 1 97.81 79 ILE A N 1
ATOM 619 C CA . ILE A 1 79 ? 2.199 16.953 -1.289 1 97.81 79 ILE A CA 1
ATOM 620 C C . ILE A 1 79 ? 3.232 17.5 -0.309 1 97.81 79 ILE A C 1
ATOM 622 O O . ILE A 1 79 ? 3.791 16.75 0.499 1 97.81 79 ILE A O 1
ATOM 626 N N . ASP A 1 80 ? 3.463 18.75 -0.341 1 97.62 80 ASP A N 1
ATOM 627 C CA . ASP A 1 80 ? 4.402 19.375 0.59 1 97.62 80 ASP A CA 1
ATOM 628 C C . ASP A 1 80 ? 3.68 19.891 1.829 1 97.62 80 ASP A C 1
ATOM 630 O O . ASP A 1 80 ? 2.73 20.672 1.717 1 97.62 80 ASP A O 1
ATOM 634 N N . ILE A 1 81 ? 4.082 19.484 2.963 1 98.25 81 ILE A N 1
ATOM 635 C CA . ILE A 1 81 ? 3.578 19.953 4.254 1 98.25 81 ILE A CA 1
ATOM 636 C C . ILE A 1 81 ? 4.676 20.719 4.992 1 98.25 81 ILE A C 1
ATOM 638 O O . ILE A 1 81 ? 5.656 20.125 5.449 1 98.25 81 ILE A O 1
ATOM 642 N N . PRO A 1 82 ? 4.535 21.984 5.191 1 97.31 82 PRO A N 1
ATOM 643 C CA . PRO A 1 82 ? 5.566 22.75 5.902 1 97.31 82 PRO A CA 1
ATOM 644 C C . PRO A 1 82 ? 5.648 22.391 7.383 1 97.31 82 PRO A C 1
ATOM 646 O O . PRO A 1 82 ? 4.625 22.094 8.008 1 97.31 82 PRO A O 1
ATOM 649 N N . LEU A 1 83 ? 6.84 22.469 7.887 1 97.25 83 LEU A N 1
ATOM 650 C CA . LEU A 1 83 ? 7.031 22.312 9.328 1 97.25 83 LEU A CA 1
ATOM 651 C C . LEU A 1 83 ? 6.242 23.375 10.094 1 97.25 83 LEU A C 1
ATOM 653 O O . LEU A 1 83 ? 6.098 24.5 9.633 1 97.25 83 LEU A O 1
ATOM 657 N N . ASN A 1 84 ? 5.727 22.922 11.219 1 96.44 84 ASN A N 1
ATOM 658 C CA . ASN A 1 84 ? 5.027 23.797 12.148 1 96.44 84 ASN A CA 1
ATOM 659 C C . ASN A 1 84 ? 3.725 24.328 11.555 1 96.44 84 ASN A C 1
ATOM 661 O O . ASN A 1 84 ? 3.199 25.344 12 1 96.44 84 ASN A O 1
ATOM 665 N N . SER A 1 85 ? 3.262 23.656 10.57 1 97.38 85 SER A N 1
ATOM 666 C CA . SER A 1 85 ? 1.959 24.016 10.031 1 97.38 85 SER A CA 1
ATOM 667 C C . SER A 1 85 ? 0.826 23.453 10.883 1 97.38 85 SER A C 1
ATOM 669 O O . SER A 1 85 ? 0.974 22.406 11.5 1 97.38 85 SER A O 1
ATOM 671 N N . LYS A 1 86 ? -0.25 24.203 10.891 1 96.69 86 LYS A N 1
ATOM 672 C CA . LYS A 1 86 ? -1.489 23.688 11.461 1 96.69 86 LYS A CA 1
ATOM 673 C C . LYS A 1 86 ? -2.193 22.75 10.492 1 96.69 86 LYS A C 1
ATOM 675 O O . LYS A 1 86 ? -2.354 23.062 9.312 1 96.69 86 LYS A O 1
ATOM 680 N N . ILE A 1 87 ? -2.584 21.57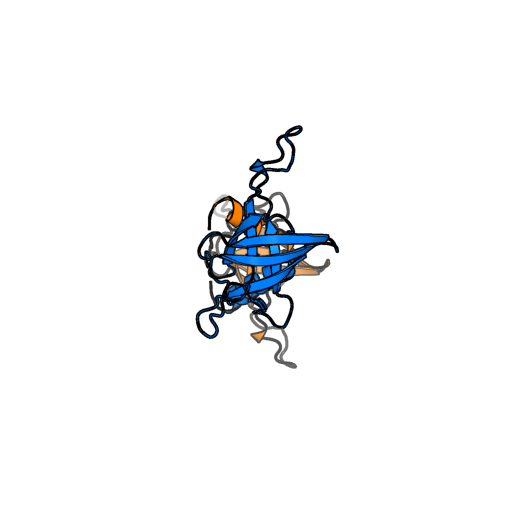8 10.969 1 98.06 87 ILE A N 1
ATOM 681 C CA . ILE A 1 87 ? -3.279 2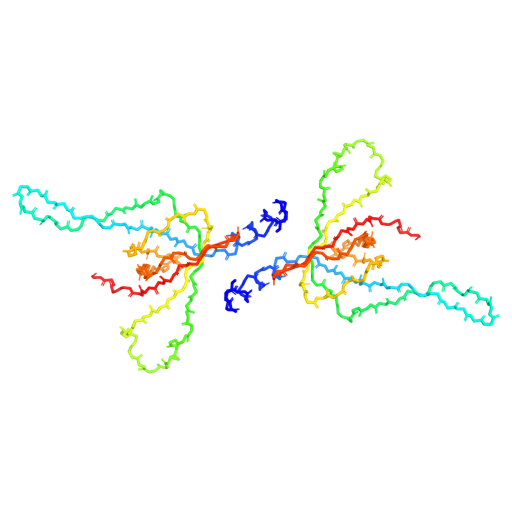0.578 10.164 1 98.06 87 ILE A CA 1
ATOM 682 C C . ILE A 1 87 ? -4.645 20.281 10.781 1 98.06 87 ILE A C 1
ATOM 684 O O . ILE A 1 87 ? -4.734 19.875 11.945 1 98.06 87 ILE A O 1
ATOM 688 N N . VAL A 1 88 ? -5.676 20.578 10.055 1 97.56 88 VAL A N 1
ATOM 689 C CA . VAL A 1 88 ? -7.039 20.25 10.461 1 97.56 88 VAL A CA 1
ATOM 690 C C . VAL A 1 88 ? -7.496 18.969 9.781 1 97.56 88 VAL A C 1
ATOM 692 O O . VAL A 1 88 ? -7.586 18.906 8.555 1 97.56 88 VAL A O 1
ATOM 695 N N . ILE A 1 89 ? -7.766 17.953 10.562 1 97.62 89 ILE A N 1
ATOM 696 C CA . ILE A 1 89 ? -8.094 16.641 10.039 1 97.62 89 ILE A CA 1
AT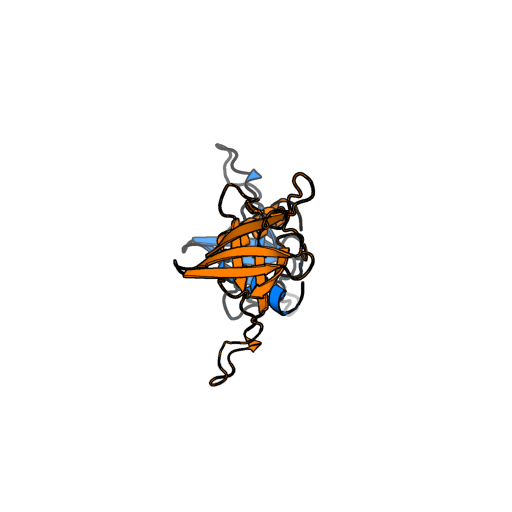OM 697 C C . ILE A 1 89 ? -9.562 16.328 10.305 1 97.62 89 ILE A C 1
ATOM 699 O O . ILE A 1 89 ? -10.062 16.531 11.414 1 97.62 89 ILE A O 1
ATOM 703 N N . THR A 1 90 ? -10.242 15.93 9.297 1 97.69 90 THR A N 1
ATOM 704 C CA . THR A 1 90 ? -11.633 15.508 9.422 1 97.69 90 THR A CA 1
ATOM 705 C C . THR A 1 90 ? -11.75 13.992 9.289 1 97.69 90 THR A C 1
ATOM 707 O O . THR A 1 90 ? -11.273 13.406 8.312 1 97.69 90 THR A O 1
ATOM 710 N N . ARG A 1 91 ? -12.336 13.344 10.32 1 94.94 91 ARG A N 1
ATOM 711 C CA . ARG A 1 91 ? -12.633 11.922 10.352 1 94.94 91 ARG A CA 1
ATOM 712 C C . ARG A 1 91 ? -14.094 11.68 10.734 1 94.94 91 ARG A C 1
ATOM 714 O O . ARG A 1 91 ? -14.531 12.086 11.812 1 94.94 91 ARG A O 1
ATOM 721 N N . LEU A 1 92 ? -14.812 10.977 9.961 1 92.5 92 LEU A N 1
ATOM 722 C CA . LEU A 1 92 ? -16.203 10.641 10.273 1 92.5 92 LEU A CA 1
ATOM 723 C C . LEU A 1 92 ? -16.938 11.844 10.859 1 92.5 92 LEU A C 1
ATOM 725 O O . LEU A 1 92 ? -17.562 11.742 11.914 1 92.5 92 LEU A O 1
ATOM 729 N N . LYS A 1 93 ? -16.781 12.961 10.359 1 92.38 93 LYS A N 1
ATOM 730 C CA . LYS A 1 93 ? -17.469 14.203 10.703 1 92.38 93 LYS A CA 1
ATOM 731 C C . LYS A 1 93 ? -16.859 14.844 11.953 1 92.38 93 LYS A C 1
ATOM 733 O O . LYS A 1 93 ? -17.375 15.828 12.469 1 92.38 93 LYS A O 1
ATOM 738 N N . GLN A 1 94 ? -15.914 14.211 12.57 1 94.12 94 GLN A N 1
ATOM 739 C CA . GLN A 1 94 ? -15.172 14.828 13.664 1 94.12 94 GLN A CA 1
ATOM 740 C C . GLN A 1 94 ? -13.953 15.578 13.141 1 94.12 94 GLN A C 1
ATOM 742 O O . GLN A 1 94 ? -13.312 15.148 12.18 1 94.12 94 GLN A O 1
ATOM 747 N N . VAL A 1 95 ? -13.617 16.656 13.867 1 94.88 95 VAL A N 1
ATOM 748 C CA . VAL A 1 95 ? -12.516 17.516 13.445 1 94.88 95 VAL A CA 1
ATOM 749 C C . VAL A 1 95 ? -11.43 17.516 14.523 1 94.88 95 VAL A C 1
ATOM 751 O O . VAL A 1 95 ? -11.727 17.703 15.703 1 94.88 95 VAL A O 1
ATOM 754 N N . TYR A 1 96 ? -10.188 17.281 14.109 1 93.06 96 TYR A N 1
ATOM 755 C CA . TYR A 1 96 ? -9.008 17.328 14.969 1 93.06 96 TYR A CA 1
ATOM 756 C C . TYR A 1 96 ? -8 18.344 14.453 1 93.06 96 TYR A C 1
ATOM 758 O O . TYR A 1 96 ? -7.859 18.547 13.25 1 93.06 96 TYR A O 1
ATOM 766 N N . GLN A 1 97 ? -7.328 18.938 15.453 1 95.69 97 GLN A N 1
ATOM 767 C CA . GLN A 1 97 ? -6.305 19.906 15.07 1 95.69 97 GLN A CA 1
ATOM 768 C C . GLN A 1 97 ? -4.934 19.5 15.602 1 95.69 97 GLN A C 1
ATOM 770 O O . GLN A 1 97 ? -4.793 19.172 16.781 1 95.69 97 GLN A O 1
ATOM 775 N N . TYR A 1 98 ? -4.035 19.547 14.695 1 95.31 98 TYR A N 1
ATOM 776 C CA . TYR A 1 98 ? -2.656 19.203 15.008 1 95.31 98 TYR A CA 1
ATOM 777 C C . TYR A 1 98 ? -1.688 20.234 14.453 1 95.31 98 TYR A C 1
ATOM 779 O O . TYR A 1 98 ? -2.078 21.094 13.656 1 95.31 98 TYR A O 1
ATOM 787 N N . ARG A 1 99 ? -0.477 20.156 14.953 1 96.62 99 ARG A N 1
ATOM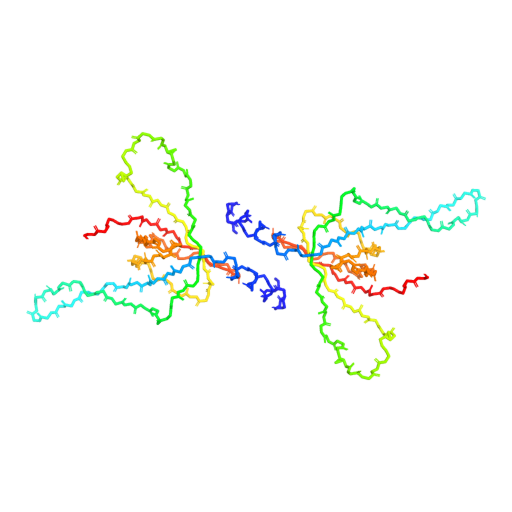 788 C CA . ARG A 1 99 ? 0.67 20.828 14.359 1 96.62 99 ARG A CA 1
ATOM 789 C C . ARG A 1 99 ? 1.728 19.828 13.906 1 96.62 99 ARG A C 1
ATOM 791 O O . ARG A 1 99 ? 2.014 18.859 14.609 1 96.62 99 ARG A O 1
ATOM 798 N N . SER A 1 100 ? 2.211 20.078 12.688 1 97.62 100 SER A N 1
ATOM 799 C CA . SER A 1 100 ? 3.348 19.281 12.266 1 97.62 100 SER A CA 1
ATOM 800 C C . SER A 1 100 ? 4.594 19.594 13.078 1 97.62 100 SER A C 1
ATOM 802 O O . SER A 1 100 ? 4.977 20.766 13.203 1 97.62 100 SER A O 1
ATOM 804 N N . ILE A 1 101 ? 5.266 18.562 13.57 1 96.19 101 ILE A N 1
ATOM 805 C CA . ILE A 1 101 ? 6.328 18.844 14.531 1 96.19 101 ILE A CA 1
ATOM 806 C C . ILE A 1 101 ? 7.664 18.344 13.992 1 96.19 101 ILE A C 1
ATOM 808 O O . ILE A 1 101 ? 8.688 18.422 14.664 1 96.19 101 ILE A O 1
ATOM 812 N N . ALA A 1 102 ? 7.727 17.781 12.828 1 96.69 102 ALA A N 1
ATOM 813 C CA . ALA A 1 102 ? 8.945 17.328 12.164 1 96.69 102 ALA A CA 1
ATOM 814 C C . ALA A 1 102 ? 8.812 17.406 10.648 1 96.69 102 ALA A C 1
ATOM 816 O O . ALA A 1 102 ? 7.703 17.547 10.125 1 96.69 102 ALA A O 1
ATOM 817 N N . ILE A 1 103 ? 9.953 17.406 10.023 1 96.69 103 ILE A N 1
ATOM 818 C CA . ILE A 1 103 ? 9.977 17.344 8.562 1 96.69 103 ILE A CA 1
ATOM 819 C C . ILE A 1 103 ? 9.344 16.031 8.094 1 96.69 103 ILE A C 1
ATOM 821 O O . ILE A 1 103 ? 9.578 14.977 8.68 1 96.69 103 ILE A O 1
ATOM 825 N N . ALA A 1 104 ? 8.586 16.141 7.008 1 97 104 ALA A N 1
ATOM 826 C CA . ALA A 1 104 ? 7.895 14.984 6.453 1 97 104 ALA A CA 1
ATOM 827 C C . ALA A 1 104 ? 8.883 13.875 6.098 1 97 104 ALA A C 1
ATOM 829 O O . ALA A 1 104 ? 9.938 14.141 5.52 1 97 104 ALA A O 1
ATOM 830 N N . ARG A 1 105 ? 8.594 12.617 6.434 1 96.56 105 ARG A N 1
ATOM 831 C CA . ARG A 1 105 ? 9.32 11.445 5.945 1 96.56 105 ARG A CA 1
ATOM 832 C C . ARG A 1 105 ? 8.703 10.914 4.656 1 96.56 105 ARG A C 1
ATOM 834 O O . ARG A 1 105 ? 7.602 10.375 4.668 1 96.56 105 ARG A O 1
ATOM 841 N N . LYS A 1 106 ? 9.453 11.023 3.561 1 96.44 106 LYS A N 1
ATOM 842 C CA . LYS A 1 106 ? 8.898 10.648 2.262 1 96.44 106 LYS A CA 1
ATOM 843 C C . LYS A 1 106 ? 9.406 9.273 1.823 1 96.44 106 LYS A C 1
ATOM 845 O O . LYS A 1 106 ? 10.602 8.977 1.939 1 96.44 106 LYS A O 1
ATOM 850 N N . TYR A 1 107 ? 8.57 8.508 1.388 1 95.31 107 TYR A N 1
ATOM 851 C CA . TYR A 1 107 ? 8.836 7.215 0.769 1 95.31 107 TYR A CA 1
ATOM 852 C C . TYR A 1 107 ? 8.383 7.199 -0.685 1 95.31 107 TYR A C 1
ATOM 854 O O . TYR A 1 107 ? 7.828 8.188 -1.178 1 95.31 107 TYR A O 1
ATOM 862 N N . GLU A 1 108 ? 8.602 6.16 -1.293 1 93.88 108 GLU A N 1
ATOM 863 C CA . GLU A 1 108 ? 8.258 6.074 -2.709 1 93.88 108 GLU A CA 1
ATOM 864 C C . GLU A 1 108 ? 6.746 6.156 -2.914 1 93.88 108 GLU A C 1
ATOM 866 O O . GLU A 1 108 ? 6.281 6.68 -3.93 1 93.88 108 GLU A O 1
ATOM 871 N N . THR A 1 109 ? 6 5.684 -1.954 1 95.75 109 THR A N 1
ATOM 872 C CA . THR A 1 109 ? 4.566 5.523 -2.182 1 95.75 109 THR A CA 1
ATOM 873 C C . THR A 1 109 ? 3.771 6.508 -1.328 1 95.75 109 THR A C 1
ATOM 875 O O . THR A 1 109 ? 2.643 6.863 -1.671 1 95.75 109 THR A O 1
ATOM 878 N N . HIS A 1 110 ? 4.277 6.961 -0.273 1 97.31 110 HIS A N 1
ATOM 879 C CA . HIS A 1 110 ? 3.574 7.812 0.682 1 97.31 110 HIS A CA 1
ATOM 880 C C . HIS A 1 110 ? 4.551 8.648 1.496 1 97.31 110 HIS A C 1
ATOM 882 O O . HIS A 1 110 ? 5.762 8.594 1.271 1 97.31 110 HIS A O 1
ATOM 888 N N . GLN A 1 111 ? 4.059 9.477 2.326 1 97.62 111 GLN A N 1
ATOM 889 C CA . GLN A 1 111 ? 4.867 10.18 3.318 1 97.62 111 GLN A CA 1
ATOM 890 C C . GLN A 1 111 ? 4.195 10.164 4.688 1 97.62 111 GLN A C 1
ATOM 892 O O . GLN A 1 111 ? 2.99 9.914 4.793 1 97.62 111 GLN A O 1
ATOM 897 N N . GLU A 1 112 ? 5.012 10.43 5.691 1 97.19 112 GLU A N 1
ATOM 898 C CA . GLU A 1 112 ? 4.578 10.492 7.086 1 97.19 112 GLU A CA 1
ATOM 899 C C . GLU A 1 112 ? 4.945 11.828 7.719 1 97.19 112 GLU A C 1
ATOM 901 O O . GLU A 1 112 ? 6.051 12.336 7.512 1 97.19 112 GLU A O 1
ATOM 906 N N . ILE A 1 113 ? 3.957 12.344 8.414 1 97 113 ILE A N 1
ATOM 907 C CA . ILE A 1 113 ? 4.168 13.586 9.148 1 97 113 ILE A CA 1
ATOM 908 C C . ILE A 1 113 ? 3.895 13.367 10.633 1 97 113 ILE A C 1
ATOM 910 O O . ILE A 1 113 ? 2.826 12.883 11.008 1 97 113 ILE A O 1
ATOM 914 N N . ASP A 1 114 ? 4.875 13.695 11.453 1 95.81 114 ASP A N 1
ATOM 915 C CA . ASP A 1 114 ? 4.641 13.656 12.898 1 95.81 114 ASP A CA 1
ATOM 916 C C . ASP A 1 114 ? 3.84 14.875 13.352 1 95.81 114 ASP A C 1
ATOM 918 O O . ASP A 1 114 ? 4.18 16.016 13.023 1 95.81 114 ASP A O 1
ATOM 922 N N . LEU A 1 115 ? 2.855 14.547 14.125 1 95.88 115 LEU A N 1
ATOM 923 C CA . LEU A 1 115 ? 1.922 15.586 14.547 1 95.88 115 LEU A CA 1
ATOM 924 C C . LEU A 1 115 ? 1.848 15.664 16.062 1 95.88 115 LEU A C 1
ATOM 926 O O . LEU A 1 115 ? 2.09 14.672 16.766 1 95.88 115 LEU A O 1
ATOM 930 N N . LYS A 1 116 ? 1.53 16.828 16.562 1 94.31 116 LYS A N 1
ATOM 931 C CA . LYS A 1 116 ? 1.147 17.078 17.953 1 94.31 116 LYS A CA 1
ATOM 932 C C . LYS A 1 116 ? -0.191 17.797 18.031 1 94.31 116 LYS A C 1
ATOM 934 O O . LYS A 1 116 ? -0.417 18.781 17.328 1 94.31 116 LYS A O 1
ATOM 939 N N . ALA A 1 117 ? -1.026 17.203 18.906 1 93.31 117 ALA A N 1
ATOM 940 C CA . ALA A 1 117 ? -2.346 17.812 19.062 1 93.31 117 ALA A CA 1
ATOM 941 C C . ALA A 1 117 ? -2.236 19.234 19.609 1 93.31 117 ALA A C 1
ATOM 943 O O . ALA A 1 117 ? -1.403 19.516 20.469 1 93.31 117 ALA A O 1
ATOM 944 N N . ILE A 1 118 ? -3.064 20.109 19.062 1 90.44 118 ILE A N 1
ATOM 945 C CA . ILE A 1 118 ? -3.094 21.469 19.578 1 90.44 118 ILE A CA 1
ATOM 946 C C . ILE A 1 118 ? -4.5 21.812 20.078 1 90.44 118 ILE A C 1
ATOM 948 O O . ILE A 1 118 ? -5.484 21.234 19.609 1 90.44 118 ILE A O 1
ATOM 952 N N . ASP A 1 119 ? -4.512 22.5 21.234 1 71.88 119 ASP A N 1
ATOM 953 C CA . ASP A 1 119 ? -5.77 22.922 21.828 1 71.88 119 ASP A CA 1
ATOM 954 C C . ASP A 1 119 ? -6.535 23.875 20.891 1 71.88 119 ASP A C 1
ATOM 956 O O . ASP A 1 119 ? -5.926 24.625 20.141 1 71.88 119 ASP A O 1
ATOM 960 N N . ILE A 1 120 ? -7.75 23.469 20.516 1 59.19 120 ILE A N 1
ATOM 961 C CA . ILE A 1 120 ? -8.617 24.438 19.875 1 59.19 120 ILE A CA 1
ATOM 962 C C . ILE A 1 120 ? -8.68 25.719 20.703 1 59.19 120 ILE A C 1
ATOM 964 O O . ILE A 1 120 ? -8.984 25.672 21.906 1 59.19 120 ILE A O 1
ATOM 968 N N . ALA A 1 121 ? -7.781 26.812 20.391 1 45.66 121 ALA A N 1
ATOM 969 C CA . ALA A 1 121 ? -7.938 28.062 21.125 1 45.66 121 ALA A CA 1
ATOM 970 C C . ALA A 1 121 ? -9.406 28.469 21.203 1 45.66 121 ALA A C 1
ATOM 972 O O . ALA A 1 121 ? -10.211 28.109 20.344 1 45.66 121 ALA A O 1
ATOM 973 N N . MET B 1 1 ? 11.047 2.371 5.836 1 82.69 1 MET B N 1
ATOM 974 C CA . MET B 1 1 ? 9.852 2.553 6.652 1 82.69 1 MET B CA 1
ATOM 975 C C . MET B 1 1 ? 10.031 1.924 8.031 1 82.69 1 MET B C 1
ATOM 977 O O . MET B 1 1 ? 10.68 0.883 8.164 1 82.69 1 MET B O 1
ATOM 981 N N . ASP B 1 2 ? 9.609 2.721 9.094 1 86.31 2 ASP B N 1
ATOM 982 C CA . ASP B 1 2 ? 9.688 2.088 10.406 1 86.31 2 ASP B CA 1
ATOM 983 C C . ASP B 1 2 ? 8.703 0.925 10.508 1 86.31 2 ASP B C 1
ATOM 985 O O . ASP B 1 2 ? 7.891 0.707 9.609 1 86.31 2 ASP B O 1
ATOM 989 N N . SER B 1 3 ? 8.859 0.131 11.609 1 89.19 3 SER B N 1
ATOM 990 C CA . SER B 1 3 ? 8.117 -1.119 11.75 1 89.19 3 SER B CA 1
ATOM 991 C C . SER B 1 3 ? 6.613 -0.872 11.773 1 89.19 3 SER B C 1
ATOM 993 O O . SER B 1 3 ? 5.844 -1.664 11.227 1 89.19 3 SER B O 1
ATOM 995 N N . ILE B 1 4 ? 6.191 0.189 12.344 1 82.94 4 ILE B N 1
ATOM 996 C CA . ILE B 1 4 ? 4.766 0.479 12.461 1 82.94 4 ILE B CA 1
ATOM 997 C C . ILE B 1 4 ? 4.203 0.835 11.086 1 82.94 4 ILE B C 1
ATOM 999 O O . ILE B 1 4 ? 3.168 0.303 10.672 1 82.94 4 ILE B O 1
ATOM 1003 N N . THR B 1 5 ? 4.867 1.701 10.383 1 89.19 5 THR B N 1
ATOM 1004 C CA . THR B 1 5 ? 4.457 2.098 9.039 1 89.19 5 THR B CA 1
ATOM 1005 C C . THR B 1 5 ? 4.441 0.896 8.102 1 89.19 5 THR B C 1
ATOM 1007 O O . THR B 1 5 ? 3.502 0.723 7.32 1 89.19 5 THR B O 1
ATOM 1010 N N . LEU B 1 6 ? 5.512 0.143 8.227 1 94.12 6 LEU B N 1
ATOM 1011 C CA . LEU B 1 6 ? 5.605 -1.052 7.395 1 94.12 6 LEU B CA 1
ATOM 1012 C C . LEU B 1 6 ? 4.391 -1.95 7.598 1 94.12 6 LEU B C 1
ATOM 1014 O O . LEU B 1 6 ? 3.811 -2.445 6.629 1 94.12 6 LEU B O 1
ATOM 1018 N N . ARG B 1 7 ? 4.031 -2.146 8.883 1 92.88 7 ARG B N 1
ATOM 1019 C CA . ARG B 1 7 ? 2.875 -2.977 9.203 1 92.88 7 ARG B CA 1
ATOM 1020 C C . ARG B 1 7 ? 1.603 -2.395 8.594 1 92.88 7 ARG B C 1
ATOM 1022 O O . ARG B 1 7 ? 0.781 -3.127 8.039 1 92.88 7 ARG B O 1
ATOM 1029 N N . LEU B 1 8 ? 1.438 -1.092 8.609 1 91.06 8 LEU B N 1
ATOM 1030 C CA . LEU B 1 8 ? 0.245 -0.434 8.086 1 91.06 8 LEU B CA 1
ATOM 1031 C C . LEU B 1 8 ? 0.148 -0.603 6.574 1 91.06 8 LEU B C 1
ATOM 1033 O O . LEU B 1 8 ? -0.928 -0.894 6.047 1 91.06 8 LEU B O 1
ATOM 1037 N N . VAL B 1 9 ? 1.244 -0.396 5.895 1 94.44 9 VAL B N 1
ATOM 1038 C CA . VAL B 1 9 ? 1.25 -0.513 4.441 1 94.44 9 VAL B CA 1
ATOM 1039 C C . VAL B 1 9 ? 0.977 -1.96 4.035 1 94.44 9 VAL B C 1
ATOM 1041 O O . VAL B 1 9 ? 0.154 -2.221 3.154 1 94.44 9 VAL B O 1
ATOM 1044 N N . LYS B 1 10 ? 1.613 -2.906 4.762 1 96 10 LYS B N 1
ATOM 1045 C CA . LYS B 1 10 ? 1.409 -4.32 4.461 1 96 10 LYS B CA 1
ATOM 1046 C C . LYS B 1 10 ? -0.046 -4.727 4.68 1 96 10 LYS B C 1
ATOM 1048 O O . LYS B 1 10 ? -0.622 -5.453 3.869 1 96 10 LYS B O 1
ATOM 1053 N N . ASP B 1 11 ? -0.568 -4.297 5.785 1 95.75 11 ASP B N 1
ATOM 1054 C CA . ASP B 1 11 ? -1.967 -4.594 6.078 1 95.75 11 ASP B CA 1
ATOM 1055 C C . ASP B 1 11 ? -2.887 -4.031 4.996 1 95.75 11 ASP B C 1
ATOM 1057 O O . ASP B 1 11 ? -3.854 -4.684 4.594 1 95.75 11 ASP B O 1
ATOM 1061 N N . THR B 1 12 ? -2.639 -2.818 4.578 1 96.62 12 THR B N 1
ATOM 1062 C CA . THR B 1 12 ? -3.436 -2.172 3.543 1 96.62 12 THR B CA 1
ATOM 1063 C C . THR B 1 12 ? -3.361 -2.953 2.234 1 96.62 12 THR B C 1
ATOM 1065 O O . THR B 1 12 ? -4.387 -3.207 1.598 1 96.62 12 THR B O 1
ATOM 1068 N N . LEU B 1 13 ? -2.189 -3.324 1.875 1 97.25 13 LEU B N 1
ATOM 1069 C CA . LEU B 1 13 ? -2.025 -4.102 0.651 1 97.25 13 LEU B CA 1
ATOM 1070 C C . LEU B 1 13 ? -2.725 -5.449 0.767 1 97.25 13 LEU B C 1
ATOM 1072 O O . LEU B 1 13 ? -3.414 -5.879 -0.162 1 97.25 13 LEU B O 1
ATOM 1076 N N . ASP B 1 14 ? -2.553 -6.109 1.876 1 97.38 14 ASP B N 1
ATOM 1077 C CA . ASP B 1 14 ? -3.178 -7.41 2.1 1 97.38 14 ASP B CA 1
ATOM 1078 C C . ASP B 1 14 ? -4.691 -7.332 1.914 1 97.38 14 ASP B C 1
ATOM 1080 O O . ASP B 1 14 ? -5.293 -8.227 1.32 1 97.38 14 ASP B O 1
ATOM 1084 N N . LYS B 1 15 ? -5.191 -6.281 2.393 1 96.62 15 LYS B N 1
ATOM 1085 C CA . LYS B 1 15 ? -6.637 -6.09 2.285 1 96.62 15 LYS B CA 1
ATOM 1086 C C . LYS B 1 15 ? -7.051 -5.84 0.837 1 96.62 15 LYS B C 1
ATOM 1088 O O . LYS B 1 15 ? -8.203 -6.055 0.471 1 96.62 15 LYS B O 1
ATOM 1093 N N . SER B 1 16 ? -6.176 -5.375 0.034 1 96.56 16 SER B N 1
ATOM 1094 C CA . SER B 1 16 ? -6.5 -5.055 -1.353 1 96.56 16 SER B CA 1
ATOM 1095 C C . SER B 1 16 ? -6.395 -6.289 -2.242 1 96.56 16 SER B C 1
ATOM 1097 O O . SER B 1 16 ? -6.832 -6.27 -3.395 1 96.56 16 SER B O 1
ATOM 1099 N N . TYR B 1 17 ? -5.777 -7.375 -1.773 1 97.31 17 TYR B N 1
ATOM 1100 C CA . TYR B 1 17 ? -5.691 -8.617 -2.537 1 97.31 17 TYR B CA 1
ATOM 1101 C C . TYR B 1 17 ? -7.062 -9.266 -2.674 1 97.31 17 TYR B C 1
ATOM 1103 O O . TYR B 1 17 ? -7.613 -9.781 -1.698 1 97.31 17 TYR B O 1
ATOM 1111 N N . LYS B 1 18 ? -7.547 -9.352 -3.9 1 96.88 18 LYS B N 1
ATOM 1112 C CA . LYS B 1 18 ? -8.914 -9.805 -4.145 1 96.88 18 LYS B CA 1
ATOM 1113 C C . LYS B 1 18 ? -8.93 -11.227 -4.691 1 96.88 18 LYS B C 1
ATOM 1115 O O . LYS B 1 18 ? -9.992 -11.836 -4.812 1 96.88 18 LYS B O 1
ATOM 1120 N N . ASP B 1 19 ? -7.781 -11.758 -5.043 1 97.81 19 ASP B N 1
ATOM 1121 C CA . ASP B 1 19 ? -7.656 -13.109 -5.586 1 97.81 19 ASP B CA 1
ATOM 1122 C C . ASP B 1 19 ? -7 -14.047 -4.578 1 97.81 19 ASP B C 1
ATOM 1124 O O . ASP B 1 19 ? -6.492 -13.602 -3.547 1 97.81 19 ASP B O 1
ATOM 1128 N N . THR B 1 20 ? -7.066 -15.375 -4.875 1 98.69 20 THR B N 1
ATOM 1129 C CA . THR B 1 20 ? -6.316 -16.391 -4.133 1 98.69 20 THR B CA 1
ATOM 1130 C C . THR B 1 20 ? -5.551 -17.297 -5.086 1 98.69 20 THR B C 1
ATOM 1132 O O . THR B 1 20 ? -5.934 -17.453 -6.246 1 98.69 20 THR B O 1
ATOM 1135 N N . ALA B 1 21 ? -4.496 -17.844 -4.555 1 98.62 21 ALA B N 1
ATOM 1136 C CA . ALA B 1 21 ? -3.65 -18.703 -5.379 1 98.62 21 ALA B CA 1
ATOM 1137 C C . ALA B 1 21 ? -3.297 -19.984 -4.645 1 98.62 21 ALA B C 1
ATOM 1139 O O . ALA B 1 21 ? -3.133 -19.984 -3.424 1 98.62 21 ALA B O 1
ATOM 1140 N N . ASP B 1 22 ? -3.174 -21.078 -5.422 1 98.75 22 ASP B N 1
ATOM 1141 C CA . ASP B 1 22 ? -2.523 -22.328 -5.023 1 98.75 22 ASP B CA 1
ATOM 1142 C C . ASP B 1 22 ? -1.296 -22.594 -5.887 1 98.75 22 ASP B C 1
ATOM 1144 O O . ASP B 1 22 ? -1.33 -22.406 -7.105 1 98.75 22 ASP B O 1
ATOM 1148 N N . VAL B 1 23 ? -0.278 -22.984 -5.23 1 98.62 23 VAL B N 1
ATOM 1149 C CA . VAL B 1 23 ? 0.997 -23.203 -5.91 1 98.62 23 VAL B CA 1
ATOM 1150 C C . VAL B 1 23 ? 1.326 -24.688 -5.957 1 98.62 23 VAL B C 1
ATOM 1152 O O . VAL B 1 23 ? 1.269 -25.375 -4.934 1 98.62 23 VAL B O 1
ATOM 1155 N N . PHE B 1 24 ? 1.71 -25.156 -7.141 1 97.75 24 PHE B N 1
ATOM 1156 C CA . PHE B 1 24 ? 2.045 -26.562 -7.336 1 97.75 24 PHE B CA 1
ATOM 1157 C C . PHE B 1 24 ? 3.447 -26.703 -7.914 1 97.75 24 PHE B C 1
ATOM 1159 O O . PHE B 1 24 ? 3.844 -25.938 -8.797 1 97.75 24 PHE B O 1
ATOM 1166 N N . VAL B 1 25 ? 4.168 -27.672 -7.422 1 96.31 25 VAL B N 1
ATOM 1167 C CA . VAL B 1 25 ? 5.445 -28.062 -8.008 1 96.31 25 VAL B CA 1
ATOM 1168 C C . VAL B 1 25 ? 5.352 -29.484 -8.547 1 96.31 25 VAL B C 1
ATOM 1170 O O . VAL B 1 25 ? 4.617 -30.328 -8 1 96.31 25 VAL B O 1
ATOM 1173 N N . THR B 1 26 ? 6.02 -29.688 -9.719 1 91.75 26 THR B N 1
ATOM 1174 C CA . THR B 1 26 ? 6.023 -31 -10.344 1 91.75 26 THR B CA 1
ATOM 1175 C C . THR B 1 26 ? 7.344 -31.719 -10.086 1 91.75 26 THR B C 1
ATOM 1177 O O . THR B 1 26 ? 8.414 -31.109 -10.188 1 91.75 26 THR B O 1
ATOM 1180 N N . SER B 1 27 ? 7.223 -32.906 -9.602 1 87.06 27 SER B N 1
ATOM 1181 C CA . SER B 1 27 ? 8.391 -33.781 -9.438 1 87.06 27 SER B CA 1
ATOM 1182 C C . SER B 1 27 ? 8.242 -35.062 -10.258 1 87.06 27 SER B C 1
ATOM 1184 O O . SER B 1 27 ? 7.125 -35.469 -10.547 1 87.06 27 SER B O 1
ATOM 1186 N N . SER B 1 28 ? 9.383 -35.406 -10.898 1 81.06 28 SER B N 1
ATOM 1187 C CA . SER B 1 28 ? 9.406 -36.719 -11.57 1 81.06 28 SER B CA 1
ATOM 1188 C C . SER B 1 28 ? 9.898 -37.812 -10.641 1 81.06 28 SER B C 1
ATOM 1190 O O . SER B 1 28 ? 10.695 -37.562 -9.734 1 81.06 28 SER B O 1
ATOM 1192 N N . GLN B 1 29 ? 9.156 -38.906 -10.656 1 75.88 29 GLN B N 1
ATOM 1193 C CA . GLN B 1 29 ? 9.633 -40.031 -9.875 1 75.88 29 GLN B CA 1
ATOM 1194 C C . GLN B 1 29 ? 10.125 -41.156 -10.789 1 75.88 29 GLN B C 1
ATOM 1196 O O . GLN B 1 29 ? 9.555 -41.375 -11.859 1 75.88 29 GLN B O 1
ATOM 1201 N N . GLU B 1 30 ? 11.375 -41.438 -10.664 1 75.62 30 GLU B N 1
ATOM 1202 C CA . GLU B 1 30 ? 11.891 -42.625 -11.328 1 75.62 30 GLU B CA 1
ATOM 1203 C C . GLU B 1 30 ? 11.852 -43.844 -10.406 1 75.62 30 GLU B C 1
ATOM 1205 O O . GLU B 1 30 ? 12.422 -43.812 -9.312 1 75.62 30 GLU B O 1
ATOM 1210 N N . ILE B 1 31 ? 10.992 -44.719 -10.758 1 76.94 31 ILE B N 1
ATOM 1211 C CA . ILE B 1 31 ? 10.953 -46 -10.062 1 76.94 31 ILE B CA 1
ATOM 1212 C C . ILE B 1 31 ? 11.477 -47.094 -10.977 1 76.94 31 ILE B C 1
ATOM 1214 O O . ILE B 1 31 ? 10.883 -47.375 -12.023 1 76.94 31 ILE B O 1
ATOM 1218 N N . ASN B 1 32 ? 12.531 -47.844 -10.477 1 83.5 32 ASN B N 1
ATOM 1219 C CA . ASN B 1 32 ? 13.141 -48.969 -11.172 1 83.5 32 ASN B CA 1
ATOM 1220 C C . ASN B 1 32 ? 13.461 -48.625 -12.625 1 83.5 32 ASN B C 1
ATOM 1222 O O . ASN B 1 32 ? 13.203 -49.438 -13.531 1 83.5 32 ASN B O 1
ATOM 1226 N N . GLY B 1 33 ? 13.797 -47.5 -12.844 1 79.56 33 GLY B N 1
ATOM 1227 C CA . GLY B 1 33 ? 14.25 -47.125 -14.164 1 79.56 33 GLY B CA 1
ATOM 1228 C C . GLY B 1 33 ? 13.148 -46.531 -15.031 1 79.56 33 GLY B C 1
ATOM 1229 O O . GLY B 1 33 ? 13.391 -46.156 -16.172 1 79.56 33 GLY B O 1
ATOM 1230 N N . ILE B 1 34 ? 11.93 -46.75 -14.539 1 75.38 34 ILE B N 1
ATOM 1231 C CA . ILE B 1 34 ? 10.805 -46.219 -15.281 1 75.38 34 ILE B CA 1
ATOM 1232 C C . ILE B 1 34 ? 10.438 -44.844 -14.734 1 75.38 34 ILE B C 1
ATOM 1234 O O . ILE B 1 34 ? 10.281 -44.656 -13.523 1 75.38 34 ILE B O 1
ATOM 1238 N N . THR B 1 35 ? 10.531 -43.812 -15.531 1 75 35 THR B N 1
ATOM 1239 C CA . THR B 1 35 ? 10.117 -42.469 -15.148 1 75 35 THR B CA 1
ATOM 1240 C C . THR B 1 35 ? 8.594 -42.344 -15.117 1 75 35 THR B C 1
ATOM 1242 O O . THR B 1 35 ? 7.922 -42.719 -16.078 1 75 35 THR B O 1
ATOM 1245 N N . TYR B 1 36 ? 8.141 -42.219 -13.914 1 68.81 36 TYR B N 1
ATOM 1246 C CA . TYR B 1 36 ? 6.699 -42.031 -13.75 1 68.81 36 TYR B CA 1
ATOM 1247 C C . TYR B 1 36 ? 6.309 -40.594 -14.031 1 68.81 36 TYR B C 1
ATOM 1249 O O . TYR B 1 36 ? 7.145 -39.688 -13.938 1 68.81 36 TYR B O 1
ATOM 1257 N N . ASP B 1 37 ? 5.004 -40.5 -14.43 1 66.62 37 ASP B N 1
ATOM 1258 C CA . ASP B 1 37 ? 4.395 -39.219 -14.812 1 66.62 37 ASP B CA 1
ATOM 1259 C C . ASP B 1 37 ? 4.578 -38.156 -13.719 1 66.62 37 ASP B C 1
ATOM 1261 O O . ASP B 1 37 ? 4.664 -38.5 -12.539 1 66.62 37 ASP B O 1
ATOM 1265 N N . ASP B 1 38 ? 4.867 -37 -14.07 1 75.88 38 ASP B N 1
ATOM 1266 C CA . ASP B 1 38 ? 5.027 -35.844 -13.227 1 75.88 38 ASP B CA 1
ATOM 1267 C C . ASP B 1 38 ? 3.945 -35.781 -12.148 1 75.88 38 ASP B C 1
ATOM 1269 O O . ASP B 1 38 ? 2.771 -36.031 -12.43 1 75.88 38 ASP B O 1
ATOM 1273 N N . ILE B 1 39 ? 4.414 -35.938 -10.938 1 87.06 39 ILE B N 1
ATOM 1274 C CA . ILE B 1 39 ? 3.516 -35.75 -9.805 1 87.06 39 ILE B CA 1
ATOM 1275 C C . ILE B 1 39 ? 3.473 -34.281 -9.406 1 87.06 39 ILE B C 1
ATOM 1277 O O . ILE B 1 39 ? 4.516 -33.656 -9.234 1 87.06 39 ILE B O 1
ATOM 1281 N N . GLU B 1 40 ? 2.293 -33.75 -9.391 1 91.5 40 GLU B N 1
ATOM 1282 C CA . GLU B 1 40 ? 2.102 -32.375 -8.906 1 91.5 40 GLU B CA 1
ATOM 1283 C C . GLU B 1 40 ? 1.83 -32.344 -7.41 1 91.5 40 GLU B C 1
ATOM 1285 O O . GLU B 1 40 ? 1.005 -33.125 -6.91 1 91.5 40 GLU B O 1
ATOM 1290 N N . THR B 1 41 ? 2.619 -31.531 -6.715 1 95.25 41 THR B N 1
ATOM 1291 C CA . THR B 1 41 ? 2.443 -31.359 -5.277 1 95.25 41 THR B CA 1
ATOM 1292 C C . THR B 1 41 ? 2.074 -29.922 -4.938 1 95.25 41 THR B C 1
ATOM 1294 O O . THR B 1 41 ? 2.744 -28.984 -5.375 1 95.25 41 THR B O 1
ATOM 1297 N N . LYS B 1 42 ? 1.023 -29.828 -4.117 1 97.62 42 LYS B N 1
ATOM 1298 C CA . LYS B 1 42 ? 0.624 -28.5 -3.654 1 97.62 42 LYS B CA 1
ATOM 1299 C C . LYS B 1 42 ? 1.511 -28.016 -2.506 1 97.62 42 LYS B C 1
ATOM 1301 O O . LYS B 1 42 ? 1.729 -28.766 -1.541 1 97.62 42 LYS B O 1
ATOM 1306 N N . LEU B 1 43 ? 1.973 -26.766 -2.551 1 97.56 43 LEU B N 1
ATOM 1307 C CA . LEU B 1 43 ? 2.941 -26.281 -1.575 1 97.56 43 LEU B CA 1
ATOM 1308 C C . LEU B 1 43 ? 2.24 -25.609 -0.406 1 97.56 43 LEU B C 1
ATOM 1310 O O . LEU B 1 43 ? 2.748 -25.609 0.718 1 97.56 43 LEU B O 1
ATOM 1314 N N . ASN B 1 44 ? 1.111 -24.938 -0.639 1 98.25 44 ASN B N 1
ATOM 1315 C CA . ASN B 1 44 ? 0.443 -24.188 0.422 1 98.25 44 ASN B CA 1
ATOM 1316 C C . ASN B 1 44 ? -0.749 -24.969 0.984 1 98.25 44 ASN B C 1
ATOM 1318 O O . ASN B 1 44 ? -1.445 -25.656 0.246 1 98.25 44 ASN B O 1
ATOM 1322 N N . GLN B 1 45 ? -0.963 -24.859 2.23 1 97.88 45 GLN B N 1
ATOM 1323 C CA . GLN B 1 45 ? -2.098 -25.5 2.891 1 97.88 45 GLN B CA 1
ATOM 1324 C C . GLN B 1 45 ? -3.377 -24.688 2.684 1 97.88 45 GLN B C 1
ATOM 1326 O O . GLN B 1 45 ? -4.422 -25.25 2.34 1 97.88 45 GLN B O 1
ATOM 1331 N N . GLU B 1 46 ? -3.246 -23.375 2.953 1 98 46 GLU B N 1
ATOM 1332 C CA . GLU B 1 46 ? -4.359 -22.453 2.736 1 98 46 GLU B CA 1
ATOM 1333 C C . GLU B 1 46 ? -4.148 -21.625 1.476 1 98 46 GLU B C 1
ATOM 1335 O O . GLU B 1 46 ? -3.01 -21.344 1.09 1 98 46 GLU B O 1
ATOM 1340 N N . PRO B 1 47 ? -5.266 -21.25 0.889 1 98.12 47 PRO B N 1
ATOM 1341 C CA . PRO B 1 47 ? -5.109 -20.375 -0.278 1 98.12 47 PRO B CA 1
ATOM 1342 C C . PRO B 1 47 ? -4.332 -19.094 0.039 1 98.12 47 PRO B C 1
ATOM 1344 O O . PRO B 1 47 ? -4.531 -18.5 1.099 1 98.12 47 PRO B O 1
ATOM 1347 N N . ILE B 1 48 ? -3.473 -18.703 -0.845 1 98.62 48 ILE B N 1
ATOM 1348 C CA . ILE B 1 48 ? -2.635 -17.516 -0.687 1 98.62 48 ILE B CA 1
ATOM 1349 C C . ILE B 1 48 ? -3.367 -16.297 -1.224 1 98.62 48 ILE B C 1
ATOM 1351 O O . ILE B 1 48 ? -3.77 -16.266 -2.389 1 98.62 48 ILE B O 1
ATOM 1355 N N . LYS B 1 49 ? -3.537 -15.242 -0.456 1 98.62 49 LYS B N 1
ATOM 1356 C CA . LYS B 1 49 ? -4.094 -13.984 -0.941 1 98.62 49 LYS B CA 1
ATOM 1357 C C . LYS B 1 49 ? -3.148 -13.305 -1.931 1 98.62 49 LYS B C 1
ATOM 1359 O O . LYS B 1 49 ? -1.943 -13.219 -1.684 1 98.62 49 LYS B O 1
ATOM 1364 N N . CYS B 1 50 ? -3.713 -12.828 -2.945 1 98.5 50 CYS B N 1
ATOM 1365 C CA . CYS B 1 50 ? -2.9 -12.227 -3.996 1 98.5 50 CYS B CA 1
ATOM 1366 C C . CYS B 1 50 ? -3.752 -11.359 -4.914 1 98.5 50 CYS B C 1
ATOM 1368 O O . CYS B 1 50 ? -4.949 -11.188 -4.68 1 98.5 50 CYS B O 1
ATOM 1370 N N . LEU B 1 51 ? -3.088 -10.711 -5.852 1 96.81 51 LEU B N 1
ATOM 1371 C CA . LEU B 1 51 ? -3.74 -9.938 -6.898 1 96.81 51 LEU B CA 1
ATOM 1372 C C . LEU B 1 51 ? -3.102 -10.211 -8.258 1 96.81 51 LEU B C 1
ATOM 1374 O O . LEU B 1 51 ? -1.893 -10.039 -8.422 1 96.81 51 LEU B O 1
ATOM 1378 N N . LEU B 1 52 ? -3.926 -10.703 -9.094 1 95.19 52 LEU B N 1
ATOM 1379 C CA . LEU B 1 52 ? -3.479 -10.93 -10.461 1 95.19 52 LEU B CA 1
ATOM 1380 C C . LEU B 1 52 ? -3.637 -9.664 -11.297 1 95.19 52 LEU B C 1
ATOM 1382 O O . LEU B 1 52 ? -4.723 -9.078 -11.344 1 95.19 52 LEU B O 1
ATOM 1386 N N . ASP B 1 53 ? -2.541 -9.227 -11.867 1 91.38 53 ASP B N 1
ATOM 1387 C CA . ASP B 1 53 ? -2.572 -8.078 -12.766 1 91.38 53 ASP B CA 1
ATOM 1388 C C . ASP B 1 53 ? -2.295 -8.5 -14.203 1 91.38 53 ASP B C 1
ATOM 1390 O O . ASP B 1 53 ? -1.172 -8.891 -14.539 1 91.38 53 ASP B O 1
ATOM 1394 N N . TYR B 1 54 ? -3.402 -8.281 -15.008 1 84.56 54 TYR B N 1
ATOM 1395 C CA . TYR B 1 54 ? -3.26 -8.633 -16.422 1 84.56 54 TYR B CA 1
ATOM 1396 C C . TYR B 1 54 ? -2.477 -7.562 -17.172 1 84.56 54 TYR B C 1
ATOM 1398 O O . TYR B 1 54 ? -2.668 -6.367 -16.938 1 84.56 54 TYR B O 1
ATOM 1406 N N . ASN B 1 55 ? -1.373 -7.742 -17.547 1 65.44 55 ASN B N 1
ATOM 1407 C CA . ASN B 1 55 ? -0.641 -6.793 -18.391 1 65.44 55 ASN B CA 1
ATOM 1408 C C . ASN B 1 55 ? -1.409 -6.453 -19.656 1 65.44 55 ASN B C 1
ATOM 1410 O O . ASN B 1 55 ? -1.872 -7.348 -20.359 1 65.44 55 ASN B O 1
ATOM 1414 N N . ASN B 1 56 ? -2.416 -5.504 -19.578 1 55.09 56 ASN B N 1
ATOM 1415 C CA . ASN B 1 56 ? -3.262 -5.055 -20.672 1 55.09 56 ASN B CA 1
ATOM 1416 C C . ASN B 1 56 ? -2.531 -5.133 -22.016 1 55.09 56 ASN B C 1
ATOM 1418 O O . ASN B 1 56 ? -3.033 -4.648 -23.031 1 55.09 56 ASN B O 1
ATOM 1422 N N . ASN B 1 57 ? -1.42 -5.422 -22.125 1 47.16 57 ASN B N 1
ATOM 1423 C CA . ASN B 1 57 ? -1 -5.266 -23.516 1 47.16 57 ASN B CA 1
ATOM 1424 C C . ASN B 1 57 ? -1.88 -6.074 -24.453 1 47.16 57 ASN B C 1
ATOM 1426 O O . ASN B 1 57 ? -1.905 -5.812 -25.672 1 47.16 57 ASN B O 1
ATOM 1430 N N . ARG B 1 58 ? -2.646 -7.105 -24.047 1 45 58 ARG B N 1
ATOM 1431 C CA . ARG B 1 58 ? -3.145 -7.938 -25.141 1 45 58 ARG B CA 1
ATOM 1432 C C . ARG B 1 58 ? -4.551 -7.512 -25.547 1 45 58 ARG B C 1
ATOM 1434 O O . ARG B 1 58 ? -5.246 -8.25 -26.25 1 45 58 ARG B O 1
ATOM 1441 N N . ILE B 1 59 ? -5.277 -6.578 -24.953 1 40.97 59 ILE B N 1
ATOM 1442 C CA . ILE B 1 59 ? -6.574 -6.457 -25.609 1 40.97 59 ILE B CA 1
ATOM 1443 C C . ILE B 1 59 ? -6.375 -6.109 -27.078 1 40.97 59 ILE B C 1
ATOM 1445 O O . ILE B 1 59 ? -6.309 -4.934 -27.438 1 40.97 59 ILE B O 1
ATOM 1449 N N . ALA B 1 60 ? -5.531 -6.59 -27.828 1 37.19 60 ALA B N 1
ATOM 1450 C CA . ALA B 1 60 ? -5.836 -6.426 -29.25 1 37.19 60 ALA B CA 1
ATOM 1451 C C . ALA B 1 60 ? -7.141 -7.125 -29.609 1 37.19 60 ALA B C 1
ATOM 1453 O O . ALA B 1 60 ? -7.391 -8.258 -29.188 1 37.19 60 ALA B O 1
ATOM 1454 N N . LYS B 1 61 ? -8.289 -6.457 -30.094 1 40.25 61 LYS B N 1
ATOM 1455 C CA . LYS B 1 61 ? -9.664 -6.809 -30.438 1 40.25 61 LYS B CA 1
ATOM 1456 C C . LYS B 1 61 ? -9.758 -8.258 -30.906 1 40.25 61 LYS B C 1
ATOM 1458 O O . LYS B 1 61 ? -10.766 -8.93 -30.672 1 40.25 61 LYS B O 1
ATOM 1463 N N . GLY B 1 62 ? -9.398 -8.641 -32.188 1 37.41 62 GLY B N 1
ATOM 1464 C CA . GLY B 1 62 ? -9.719 -9.727 -33.094 1 37.41 62 GLY B CA 1
ATOM 1465 C C . GLY B 1 62 ? -8.859 -10.961 -32.906 1 37.41 62 GLY B C 1
ATOM 1466 O O . GLY B 1 62 ? -8.969 -11.93 -33.656 1 37.41 62 GLY B O 1
ATOM 1467 N N . VAL B 1 63 ? -7.566 -10.797 -32.469 1 37.56 63 VAL B N 1
ATOM 1468 C 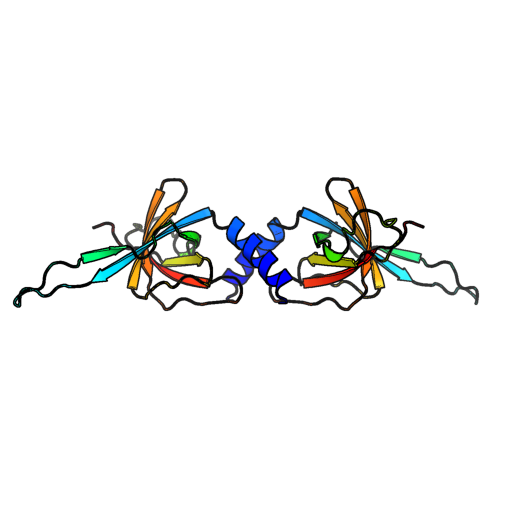CA . VAL B 1 63 ? -6.785 -12.016 -32.625 1 37.56 63 VAL B CA 1
ATOM 1469 C C . VAL B 1 63 ? -7.207 -13.039 -31.562 1 37.56 63 VAL B C 1
ATOM 1471 O O . VAL B 1 63 ? -7.562 -12.672 -30.438 1 37.56 63 VAL B O 1
ATOM 1474 N N . VAL B 1 64 ? -7.57 -14.266 -31.922 1 38.56 64 VAL B N 1
ATOM 1475 C CA . VAL B 1 64 ? -7.699 -15.516 -31.188 1 38.56 64 VAL B CA 1
ATOM 1476 C C . VAL B 1 64 ? -6.801 -15.484 -29.953 1 38.56 64 VAL B C 1
ATOM 1478 O O . VAL B 1 64 ? -5.602 -15.211 -30.062 1 38.56 64 VAL B O 1
ATOM 1481 N N . LEU B 1 65 ? -7.203 -15.242 -28.703 1 43 65 LEU B N 1
ATOM 1482 C CA . LEU B 1 65 ? -6.59 -15.5 -27.406 1 43 65 LEU B CA 1
ATOM 1483 C C . LEU B 1 65 ? -5.656 -16.703 -27.484 1 43 65 LEU B C 1
ATOM 1485 O O . LEU B 1 65 ? -5.965 -17.766 -26.938 1 43 65 LEU B O 1
ATOM 1489 N N . THR B 1 66 ? -5.469 -17.266 -28.594 1 42.97 66 THR B N 1
ATOM 1490 C CA . THR B 1 66 ? -4.613 -18.438 -28.406 1 42.97 66 THR B CA 1
ATOM 1491 C C . THR B 1 66 ? -3.395 -18.078 -27.562 1 42.97 66 THR B C 1
ATOM 1493 O O . THR B 1 66 ? -2.617 -18.969 -27.188 1 42.97 66 THR B O 1
ATOM 1496 N N . SER B 1 67 ? -2.676 -16.828 -27.812 1 49 67 SER B N 1
ATOM 1497 C CA . SER B 1 67 ? -1.298 -16.438 -27.547 1 49 67 SER B CA 1
ATOM 1498 C C . SER B 1 67 ? -1.043 -16.297 -26.047 1 49 67 SER B C 1
ATOM 1500 O O . SER B 1 67 ? -1.985 -16.203 -25.266 1 49 67 SER B O 1
ATOM 1502 N N . GLU B 1 68 ? 0.43 -16.156 -25.75 1 63.03 68 GLU B N 1
ATOM 1503 C CA . GLU B 1 68 ? 1.175 -16.156 -24.484 1 63.03 68 GLU B CA 1
ATOM 1504 C C . GLU B 1 68 ? 0.744 -14.984 -23.594 1 63.03 68 GLU B C 1
ATOM 1506 O O . GLU B 1 68 ? 1.193 -13.852 -23.781 1 63.03 68 GLU B O 1
ATOM 1511 N N . VAL B 1 69 ? -0.334 -15.211 -22.906 1 82.12 69 VAL B N 1
ATOM 1512 C CA . VAL B 1 69 ? -0.817 -14.188 -21.984 1 82.12 69 VAL B CA 1
ATOM 1513 C C . VAL B 1 69 ? 0.076 -14.148 -20.75 1 82.12 69 VAL B C 1
ATOM 1515 O O . VAL B 1 69 ? 0.309 -15.18 -20.109 1 82.12 69 VAL B O 1
ATOM 1518 N N . GLU B 1 70 ? 0.722 -13 -20.609 1 90.62 70 GLU B N 1
ATOM 1519 C CA . GLU B 1 70 ? 1.533 -12.781 -19.422 1 90.62 70 GLU B CA 1
ATOM 1520 C C . GLU B 1 70 ? 0.795 -11.914 -18.391 1 90.62 70 GLU B C 1
ATOM 1522 O O . GLU B 1 70 ? -0.103 -11.148 -18.766 1 90.62 70 GLU B O 1
ATOM 1527 N N . ALA B 1 71 ? 1.071 -12.156 -17.172 1 93.62 71 ALA B N 1
ATOM 1528 C CA . ALA B 1 71 ? 0.486 -11.406 -16.047 1 93.62 71 ALA B CA 1
ATOM 1529 C C . ALA B 1 71 ? 1.473 -11.289 -14.891 1 93.62 71 ALA B C 1
ATOM 1531 O O . ALA B 1 71 ? 2.529 -11.922 -14.898 1 93.62 71 ALA B O 1
ATOM 1532 N N . THR B 1 72 ? 1.228 -10.383 -14.047 1 94.75 72 THR B N 1
ATOM 1533 C CA . THR B 1 72 ? 2.002 -10.25 -12.82 1 94.75 72 THR B CA 1
ATOM 1534 C C . THR B 1 72 ? 1.147 -10.594 -11.602 1 94.75 72 THR B C 1
ATOM 1536 O O . THR B 1 72 ? -0.002 -10.164 -11.5 1 94.75 72 THR B O 1
ATOM 1539 N N . LEU B 1 73 ? 1.677 -11.422 -10.703 1 96.81 73 LEU B N 1
ATOM 1540 C CA . LEU B 1 73 ? 1.041 -11.766 -9.438 1 96.81 73 LEU B CA 1
ATOM 1541 C C . LEU B 1 73 ? 1.63 -10.953 -8.289 1 96.81 73 LEU B C 1
ATOM 1543 O O . LEU B 1 73 ? 2.85 -10.922 -8.109 1 96.81 73 LEU B O 1
ATOM 1547 N N . PHE B 1 74 ? 0.756 -10.258 -7.594 1 97.25 74 PHE B N 1
ATOM 1548 C CA . PHE B 1 74 ? 1.145 -9.531 -6.395 1 97.25 74 PHE B CA 1
ATOM 1549 C C . PHE B 1 74 ? 0.738 -10.297 -5.137 1 97.25 74 PHE B C 1
ATOM 1551 O O . PHE B 1 74 ? -0.41 -10.727 -5.012 1 97.25 74 PHE B O 1
ATOM 1558 N N . LEU B 1 75 ? 1.643 -10.492 -4.215 1 98.25 75 LEU B N 1
ATOM 1559 C CA . LEU B 1 75 ? 1.328 -11.172 -2.963 1 98.25 75 LEU B CA 1
ATOM 1560 C C . LEU B 1 75 ? 2.338 -10.812 -1.878 1 98.25 75 LEU B C 1
ATOM 1562 O O . LEU B 1 75 ? 3.266 -10.039 -2.121 1 98.25 75 LEU B O 1
ATOM 1566 N N . ASN B 1 76 ? 2.072 -11.344 -0.703 1 98 76 ASN B N 1
ATOM 1567 C CA . ASN B 1 76 ? 2.949 -11.062 0.43 1 98 76 ASN B CA 1
ATOM 1568 C C . ASN B 1 76 ? 4.379 -11.523 0.158 1 98 76 ASN B C 1
ATOM 1570 O O . ASN B 1 76 ? 4.594 -12.562 -0.461 1 98 76 ASN B O 1
ATOM 1574 N N . ASN B 1 77 ? 5.316 -10.766 0.699 1 97.56 77 ASN B N 1
ATOM 1575 C CA . ASN B 1 77 ? 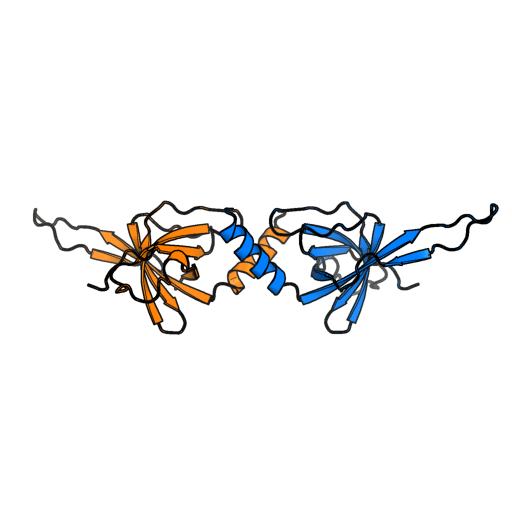6.715 -11 0.352 1 97.56 77 ASN B CA 1
ATOM 1576 C C . ASN B 1 77 ? 7.336 -12.086 1.219 1 97.56 77 ASN B C 1
ATOM 1578 O O . ASN B 1 77 ? 8.484 -12.477 1.004 1 97.56 77 ASN B O 1
ATOM 1582 N N . ASP B 1 78 ? 6.602 -12.633 2.141 1 97.12 78 ASP B N 1
ATOM 1583 C CA . ASP B 1 78 ? 7.129 -13.68 3.012 1 97.12 78 ASP B CA 1
ATOM 1584 C C . ASP B 1 78 ? 6.852 -15.062 2.439 1 97.12 78 ASP B C 1
ATOM 1586 O O . ASP B 1 78 ? 7.277 -16.078 3.006 1 97.12 78 ASP B O 1
ATOM 1590 N N . ILE B 1 79 ? 6.16 -15.195 1.375 1 97.81 79 ILE B N 1
ATOM 1591 C CA . ILE B 1 79 ? 5.797 -16.453 0.753 1 97.81 79 ILE B CA 1
ATOM 1592 C C . ILE B 1 79 ? 6.801 -16.797 -0.348 1 97.81 79 ILE B C 1
ATOM 1594 O O . ILE B 1 79 ? 7.094 -15.969 -1.207 1 97.81 79 ILE B O 1
ATOM 1598 N N . ASP B 1 80 ? 7.293 -17.969 -0.366 1 97.56 80 ASP B N 1
ATOM 1599 C CA . ASP B 1 80 ? 8.219 -18.391 -1.408 1 97.56 80 ASP B CA 1
ATOM 1600 C C . ASP B 1 80 ? 7.484 -19.078 -2.561 1 97.56 80 ASP B C 1
ATOM 1602 O O . ASP B 1 80 ? 6.734 -20.031 -2.348 1 97.56 80 ASP B O 1
ATOM 1606 N N . ILE B 1 81 ? 7.656 -18.609 -3.721 1 98.19 81 ILE B N 1
ATOM 1607 C CA . ILE B 1 81 ? 7.109 -19.172 -4.949 1 98.19 81 ILE B CA 1
ATOM 1608 C C . ILE B 1 81 ? 8.242 -19.703 -5.824 1 98.19 81 ILE B C 1
ATOM 1610 O O . ILE B 1 81 ? 9.016 -18.922 -6.387 1 98.19 81 ILE B O 1
ATOM 1614 N N . PRO B 1 82 ? 8.352 -20.969 -6.02 1 97.25 82 PRO B N 1
ATOM 1615 C CA . PRO B 1 82 ? 9.43 -21.5 -6.859 1 97.25 82 PRO B CA 1
ATOM 1616 C C . PRO B 1 82 ? 9.258 -21.156 -8.336 1 97.25 82 PRO B C 1
ATOM 1618 O O . PRO B 1 82 ? 8.133 -21.078 -8.828 1 97.25 82 PRO B O 1
ATOM 1621 N N . LEU B 1 83 ? 10.383 -21.016 -8.969 1 97.19 83 LEU B N 1
ATOM 1622 C CA . LEU B 1 83 ? 10.367 -20.844 -10.422 1 97.19 83 LEU B CA 1
ATOM 1623 C C . LEU B 1 83 ? 9.727 -22.047 -11.102 1 97.19 83 LEU B C 1
ATOM 1625 O O . LEU B 1 83 ? 9.875 -23.172 -10.641 1 97.19 83 LEU B O 1
ATOM 1629 N N . ASN B 1 84 ? 9.008 -21.719 -12.172 1 96.44 84 ASN B N 1
ATOM 1630 C CA . ASN B 1 84 ? 8.398 -22.734 -13.031 1 96.44 84 ASN B CA 1
ATOM 1631 C C . ASN B 1 84 ? 7.316 -23.5 -12.289 1 96.44 84 ASN B C 1
ATOM 1633 O O . ASN B 1 84 ? 6.984 -24.625 -12.672 1 96.44 84 ASN B O 1
ATOM 1637 N N . SER B 1 85 ? 6.824 -22.922 -11.266 1 97.31 85 SER B N 1
ATOM 1638 C CA . SER B 1 85 ? 5.699 -23.547 -10.578 1 97.31 85 SER B CA 1
ATOM 1639 C C . SER B 1 85 ? 4.383 -23.25 -11.281 1 97.31 85 SER B C 1
ATOM 1641 O O . SER B 1 85 ? 4.234 -22.188 -11.898 1 97.31 85 SER B O 1
ATOM 1643 N N . LYS B 1 86 ? 3.494 -24.203 -11.164 1 96.69 86 LYS B N 1
ATOM 1644 C CA . LYS B 1 86 ? 2.117 -23.953 -11.586 1 96.69 86 LYS B CA 1
ATOM 1645 C C . LYS B 1 86 ? 1.354 -23.172 -10.523 1 96.69 86 LYS B C 1
ATOM 1647 O O . LYS B 1 86 ? 1.402 -23.5 -9.336 1 96.69 86 LYS B O 1
ATOM 1652 N N . ILE B 1 87 ? 0.681 -22.125 -10.938 1 98.06 87 ILE B N 1
ATOM 1653 C CA . ILE B 1 87 ? -0.108 -21.266 -10.055 1 98.06 87 ILE B CA 1
ATOM 1654 C C . ILE B 1 87 ? -1.567 -21.266 -10.5 1 98.06 87 ILE B C 1
ATOM 1656 O O . ILE B 1 87 ? -1.872 -20.906 -11.641 1 98.06 87 ILE B O 1
ATOM 1660 N N . VAL B 1 88 ? -2.424 -21.75 -9.664 1 97.5 88 VAL B N 1
ATOM 1661 C CA . VAL B 1 88 ? -3.863 -21.719 -9.906 1 97.5 88 VAL B CA 1
ATOM 1662 C C . VAL B 1 88 ? -4.488 -20.531 -9.156 1 97.5 88 VAL B C 1
ATOM 1664 O O . VAL B 1 88 ? -4.445 -20.484 -7.93 1 97.5 88 VAL B O 1
ATOM 1667 N N . ILE B 1 89 ? -5.047 -19.641 -9.891 1 97.62 89 ILE B N 1
ATOM 1668 C CA . ILE B 1 89 ? -5.574 -18.406 -9.312 1 97.62 89 ILE B CA 1
ATOM 1669 C C . ILE B 1 89 ? -7.102 -18.406 -9.398 1 97.62 89 ILE B C 1
ATOM 1671 O O . ILE B 1 89 ? -7.668 -18.734 -10.445 1 97.62 89 ILE B O 1
ATOM 1675 N N . THR B 1 90 ? -7.73 -18.125 -8.328 1 97.69 90 THR B N 1
ATOM 1676 C CA . THR B 1 90 ? -9.18 -18 -8.281 1 97.69 90 THR B CA 1
ATOM 1677 C C . THR B 1 90 ? -9.586 -16.547 -8.117 1 97.69 90 THR B C 1
ATOM 1679 O O . THR B 1 90 ? -9.133 -15.859 -7.199 1 97.69 90 THR B O 1
ATOM 1682 N N . ARG B 1 91 ? -10.414 -16.047 -9.055 1 94.94 91 ARG B N 1
ATOM 1683 C CA . ARG B 1 91 ? -11.008 -14.711 -9.023 1 94.94 91 ARG B CA 1
ATOM 1684 C C . ARG B 1 91 ? -12.516 -14.773 -9.234 1 94.94 91 ARG B C 1
ATOM 1686 O O . ARG B 1 91 ? -12.984 -15.281 -10.258 1 94.94 91 ARG B O 1
ATOM 1693 N N . LEU B 1 92 ? -13.273 -14.234 -8.375 1 92.62 92 LEU B N 1
ATOM 1694 C CA . LEU B 1 92 ? -14.727 -14.188 -8.523 1 92.62 92 LEU B CA 1
ATOM 1695 C C . LEU B 1 92 ? -15.258 -15.523 -9.039 1 92.62 92 LEU B C 1
ATOM 1697 O O . LEU B 1 92 ? -16.016 -15.562 -10.008 1 92.62 92 LEU B O 1
ATOM 1701 N N . LYS B 1 93 ? -14.812 -16.594 -8.578 1 92.44 93 LYS B N 1
ATOM 1702 C CA . LYS B 1 93 ? -15.266 -17.953 -8.859 1 92.44 93 LYS B CA 1
ATOM 1703 C C . LYS B 1 93 ? -14.688 -18.469 -10.172 1 92.44 93 LYS B C 1
ATOM 1705 O O . LYS B 1 93 ? -15.055 -19.547 -10.641 1 92.44 93 LYS B O 1
ATOM 1710 N N . GLN B 1 94 ? -13.984 -17.656 -10.883 1 94.12 94 GLN B N 1
ATOM 1711 C CA . GLN B 1 94 ? -13.266 -18.109 -12.062 1 94.12 94 GLN B CA 1
ATOM 1712 C C . GLN B 1 94 ? -11.859 -18.594 -11.695 1 94.12 94 GLN B C 1
ATOM 1714 O O . GLN B 1 94 ? -11.211 -18.016 -10.812 1 94.12 94 GLN B O 1
ATOM 1719 N N . VAL B 1 95 ? -11.406 -19.594 -12.477 1 94.94 95 VAL B N 1
ATOM 1720 C CA . VAL B 1 95 ? -10.109 -20.203 -12.195 1 94.94 95 VAL B CA 1
ATOM 1721 C C . VAL B 1 95 ? -9.18 -20 -13.391 1 94.94 95 VAL B C 1
ATOM 1723 O O . VAL B 1 95 ? -9.57 -20.266 -14.531 1 94.94 95 VAL B O 1
ATOM 1726 N N . TYR B 1 96 ? -7.973 -19.5 -13.125 1 93.12 96 TYR B N 1
ATOM 1727 C CA . TYR B 1 96 ? -6.918 -19.312 -14.117 1 93.12 96 TYR B CA 1
ATOM 1728 C C . TYR B 1 96 ? -5.672 -20.109 -13.734 1 93.12 96 TYR B C 1
ATOM 1730 O O . TYR B 1 96 ? -5.352 -20.25 -12.555 1 93.12 96 TYR B O 1
ATOM 1738 N N . GLN B 1 97 ? -5.004 -20.531 -14.805 1 95.62 97 GLN B N 1
ATOM 1739 C CA . GLN B 1 97 ? -3.77 -21.281 -14.555 1 95.62 97 GLN B CA 1
ATOM 1740 C C . GLN B 1 97 ? -2.582 -20.609 -15.242 1 95.62 97 GLN B C 1
ATOM 1742 O O . GLN B 1 97 ? -2.654 -20.266 -16.422 1 95.62 97 GLN B O 1
ATOM 1747 N N . TYR B 1 98 ? -1.586 -20.484 -14.445 1 95.31 98 TYR B N 1
ATOM 1748 C CA . TYR B 1 98 ? -0.354 -19.859 -14.914 1 95.31 98 TYR B CA 1
ATOM 1749 C C . TYR B 1 98 ? 0.865 -20.672 -14.492 1 95.31 98 TYR B C 1
ATOM 1751 O O . TYR B 1 98 ? 0.754 -21.578 -13.664 1 95.31 98 TYR B O 1
ATOM 1759 N N . ARG B 1 99 ? 1.953 -20.344 -15.117 1 96.62 99 ARG B N 1
ATOM 1760 C CA . ARG B 1 99 ? 3.277 -20.766 -14.68 1 96.62 99 ARG B CA 1
ATOM 1761 C C . ARG B 1 99 ? 4.152 -19.562 -14.336 1 96.62 99 ARG B C 1
ATOM 1763 O O . ARG B 1 99 ? 4.148 -18.562 -15.055 1 96.62 99 ARG B O 1
ATOM 1770 N N . SER B 1 100 ? 4.832 -19.688 -13.188 1 97.62 100 SER B N 1
ATOM 1771 C CA . SER B 1 100 ? 5.816 -18.656 -12.883 1 97.62 100 SER B CA 1
ATOM 1772 C C . SER B 1 100 ? 7 -18.719 -13.844 1 97.62 100 SER B C 1
ATOM 1774 O O . SER B 1 100 ? 7.598 -19.781 -14.031 1 97.62 100 SER B O 1
ATOM 1776 N N . ILE B 1 101 ? 7.371 -17.562 -14.406 1 96.19 101 ILE B N 1
ATOM 1777 C CA . ILE B 1 101 ? 8.344 -17.641 -15.484 1 96.19 101 ILE B CA 1
ATOM 1778 C C . ILE B 1 101 ? 9.602 -16.859 -15.094 1 96.19 101 ILE B C 1
ATOM 1780 O O . ILE B 1 101 ? 10.539 -16.734 -15.891 1 96.19 101 ILE B O 1
ATOM 1784 N N . ALA B 1 102 ? 9.695 -16.281 -13.93 1 96.62 102 ALA B N 1
ATOM 1785 C CA . ALA B 1 102 ? 10.859 -15.57 -13.414 1 96.62 102 ALA B CA 1
ATOM 1786 C C . ALA B 1 102 ? 10.922 -15.656 -11.891 1 96.62 102 ALA B C 1
ATOM 1788 O O . ALA B 1 102 ? 9.938 -16.016 -11.242 1 96.62 102 ALA B O 1
ATOM 1789 N N . ILE B 1 103 ? 12.102 -15.43 -11.398 1 96.62 103 ILE B N 1
ATOM 1790 C CA . ILE B 1 103 ? 12.281 -15.344 -9.953 1 96.62 103 ILE B CA 1
ATOM 1791 C C . ILE B 1 103 ? 11.453 -14.195 -9.398 1 96.62 103 ILE B C 1
ATOM 1793 O O . ILE B 1 103 ? 11.398 -13.109 -9.992 1 96.62 103 ILE B O 1
ATOM 1797 N N . ALA B 1 104 ? 10.867 -14.445 -8.227 1 97 104 ALA B N 1
ATOM 1798 C CA . ALA B 1 104 ? 10.023 -13.445 -7.582 1 97 104 ALA B CA 1
ATOM 1799 C C . ALA B 1 104 ? 10.797 -12.156 -7.332 1 97 104 ALA B C 1
ATOM 1801 O O . ALA B 1 104 ? 11.945 -12.188 -6.887 1 97 104 ALA B O 1
ATOM 1802 N N . ARG B 1 105 ? 10.227 -10.984 -7.621 1 96.56 105 ARG B N 1
ATOM 1803 C CA . ARG B 1 105 ? 10.75 -9.68 -7.207 1 96.56 105 ARG B CA 1
ATOM 1804 C C . ARG B 1 105 ? 10.195 -9.273 -5.848 1 96.56 105 ARG B C 1
ATOM 1806 O O . ARG B 1 105 ? 9.008 -8.977 -5.723 1 96.56 105 ARG B O 1
ATOM 1813 N N . LYS B 1 106 ? 11.07 -9.203 -4.84 1 96.44 106 LYS B N 1
ATOM 1814 C CA . LYS B 1 106 ? 10.609 -8.938 -3.48 1 96.44 106 LYS B CA 1
ATOM 1815 C C . LYS B 1 106 ? 10.867 -7.488 -3.08 1 96.44 106 LYS B C 1
ATOM 1817 O O . LYS B 1 106 ? 11.953 -6.957 -3.324 1 96.44 106 LYS B O 1
ATOM 1822 N N . TYR B 1 107 ? 9.938 -6.914 -2.543 1 95.31 107 TYR B N 1
ATOM 1823 C CA . TYR B 1 107 ? 10.008 -5.586 -1.943 1 95.31 107 TYR B CA 1
ATOM 1824 C C . TYR B 1 107 ? 9.727 -5.648 -0.447 1 95.31 107 TYR B C 1
ATOM 1826 O O . TYR B 1 107 ? 9.453 -6.723 0.095 1 95.31 107 TYR B O 1
ATOM 1834 N N . GLU B 1 108 ? 9.812 -4.574 0.15 1 93.88 108 GLU B N 1
ATOM 1835 C CA . GLU B 1 108 ? 9.617 -4.543 1.597 1 93.88 108 GLU B CA 1
ATOM 1836 C C . GLU B 1 108 ? 8.188 -4.934 1.973 1 93.88 108 GLU B C 1
ATOM 1838 O O . GLU B 1 108 ? 7.961 -5.531 3.025 1 93.88 108 GLU B O 1
ATOM 1843 N N . THR B 1 109 ? 7.25 -4.625 1.12 1 95.75 109 THR B N 1
ATOM 1844 C CA . THR B 1 109 ? 5.852 -4.762 1.511 1 95.75 109 THR B CA 1
ATOM 1845 C C . THR B 1 109 ? 5.184 -5.898 0.744 1 95.75 109 THR B C 1
ATOM 1847 O O . THR B 1 109 ? 4.203 -6.48 1.213 1 95.75 109 THR B O 1
ATOM 1850 N N . HIS B 1 110 ? 5.645 -6.258 -0.368 1 97.31 110 HIS B N 1
ATOM 1851 C CA . HIS B 1 110 ? 5.027 -7.246 -1.246 1 97.31 110 HIS B CA 1
ATOM 1852 C C . HIS B 1 110 ? 6.059 -7.875 -2.178 1 97.31 110 HIS B C 1
ATOM 1854 O O . HIS B 1 110 ? 7.246 -7.562 -2.096 1 97.31 110 HIS B O 1
ATOM 1860 N N . GLN B 1 111 ? 5.641 -8.781 -2.965 1 97.69 111 GLN B N 1
ATOM 1861 C CA . GLN B 1 111 ? 6.457 -9.32 -4.051 1 97.69 111 GLN B CA 1
ATOM 1862 C C . GLN B 1 111 ? 5.641 -9.461 -5.332 1 97.69 111 GLN B C 1
ATOM 1864 O O . GLN B 1 111 ? 4.41 -9.461 -5.293 1 97.69 111 GLN B O 1
ATOM 1869 N N . GLU B 1 112 ? 6.375 -9.562 -6.426 1 97.25 112 GLU B N 1
ATOM 1870 C CA . GLU B 1 112 ? 5.809 -9.727 -7.758 1 97.25 112 GLU B CA 1
ATOM 1871 C C . GLU B 1 112 ? 6.367 -10.969 -8.445 1 97.25 112 GLU B C 1
ATOM 1873 O O . GLU B 1 112 ? 7.57 -11.234 -8.375 1 97.25 112 GLU B O 1
ATOM 1878 N N . ILE B 1 113 ? 5.422 -11.672 -9.047 1 97 113 ILE B N 1
ATOM 1879 C CA . ILE B 1 113 ? 5.801 -12.859 -9.812 1 97 113 ILE B CA 1
ATOM 1880 C C . ILE B 1 113 ? 5.312 -12.719 -11.25 1 97 113 ILE B C 1
ATOM 1882 O O . ILE B 1 113 ? 4.125 -12.477 -11.484 1 97 113 ILE B O 1
ATOM 1886 N N . ASP B 1 114 ? 6.238 -12.867 -12.188 1 95.81 114 ASP B N 1
ATOM 1887 C CA . ASP B 1 114 ? 5.832 -12.898 -13.586 1 95.81 114 ASP B CA 1
ATOM 1888 C C . ASP B 1 114 ? 5.254 -14.258 -13.961 1 95.81 114 ASP B C 1
ATOM 1890 O O . ASP B 1 114 ? 5.859 -15.297 -13.688 1 95.81 114 ASP B O 1
ATOM 1894 N N . LEU B 1 115 ? 4.145 -14.148 -14.609 1 95.88 115 LEU B N 1
ATOM 1895 C CA . LEU B 1 115 ? 3.404 -15.367 -14.938 1 95.88 115 LEU B CA 1
ATOM 1896 C C . LEU B 1 115 ? 3.17 -15.477 -16.438 1 95.88 115 L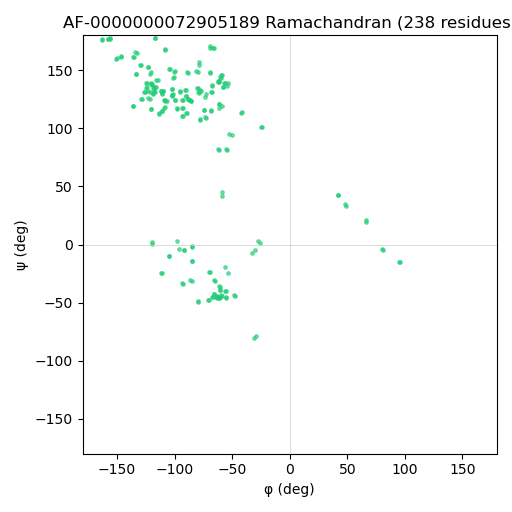EU B C 1
ATOM 1898 O O . LEU B 1 115 ? 3.119 -14.461 -17.141 1 95.88 115 LEU B O 1
ATOM 1902 N N . LYS B 1 116 ? 3.047 -16.688 -16.906 1 94.25 116 LYS B N 1
ATOM 1903 C CA . LYS B 1 116 ? 2.566 -17.016 -18.25 1 94.25 116 LYS B CA 1
ATOM 1904 C C . LYS B 1 116 ? 1.408 -18.016 -18.188 1 94.25 116 LYS B C 1
ATOM 1906 O O . LYS B 1 116 ? 1.477 -19.016 -17.469 1 94.25 116 LYS B O 1
ATOM 1911 N N . ALA B 1 117 ? 0.374 -17.609 -18.953 1 93.31 117 ALA B N 1
ATOM 1912 C CA . ALA B 1 117 ? -0.8 -18.484 -18.969 1 93.31 117 ALA B CA 1
ATOM 1913 C C . ALA B 1 117 ? -0.464 -19.859 -19.531 1 93.31 117 ALA B C 1
ATOM 1915 O O . ALA B 1 117 ? 0.303 -19.969 -20.5 1 93.31 117 ALA B O 1
ATOM 1916 N N . ILE B 1 118 ? -1.029 -20.875 -18.922 1 90.31 118 ILE B N 1
ATOM 1917 C CA . ILE B 1 118 ? -0.836 -22.219 -19.438 1 90.31 118 ILE B CA 1
ATOM 1918 C C . ILE B 1 118 ? -2.189 -22.828 -19.797 1 90.31 118 ILE B C 1
ATOM 1920 O O . ILE B 1 118 ? -3.213 -22.469 -19.219 1 90.31 118 ILE B O 1
ATOM 1924 N N . ASP B 1 119 ? -2.184 -23.516 -20.953 1 71.56 119 ASP B N 1
ATOM 1925 C CA . ASP B 1 119 ? -3.391 -24.188 -21.422 1 71.56 119 ASP B CA 1
ATOM 1926 C C . ASP B 1 119 ? -3.842 -25.25 -20.422 1 71.56 119 ASP B C 1
ATOM 1928 O O . ASP B 1 119 ? -3.014 -25.875 -19.766 1 71.56 119 ASP B O 1
ATOM 1932 N N . ILE B 1 120 ? -5.086 -25.094 -19.922 1 58.53 120 ILE B N 1
ATOM 1933 C CA . ILE B 1 120 ? -5.664 -26.219 -19.203 1 58.53 120 ILE B CA 1
ATOM 1934 C C . ILE B 1 120 ? -5.586 -27.469 -20.062 1 58.53 120 ILE B C 1
ATOM 1936 O O . ILE B 1 120 ? -6.023 -27.484 -21.219 1 58.53 120 ILE B O 1
ATOM 1940 N N . ALA B 1 121 ? -4.457 -28.375 -19.891 1 45.62 121 ALA B N 1
ATOM 1941 C CA . ALA B 1 121 ? -4.465 -29.641 -20.625 1 45.62 121 ALA B CA 1
ATOM 1942 C C . ALA B 1 121 ? -5.836 -30.312 -20.547 1 45.62 121 ALA B C 1
ATOM 1944 O O . ALA B 1 121 ? -6.578 -30.109 -19.594 1 45.62 121 ALA B O 1
#

Radius of gyration: 25.3 Å; Cα contacts (8 Å, |Δi|>4): 471; chains: 2; bounding box: 32×99×67 Å

Sequence (242 aa):
MDSITLRLVKDTLDKSYKDTADVFVTSSQEINGITYDDIETKLNQEPIKCLLDYNNNRIAKGVVLTSEVEATLFLNNDIDIPLNSKIVITRLKQVYQYRSIAIARKYETHQEIDLKAIDIAMDSITLRLVKDTLDKSYKDTADVFVTSSQEINGITYDDIETKLNQEPIKCLLDYNNNRIAKGVVLTSEVEATLFLNNDIDIPLNSKIVITRLKQVYQYRSIAIARKYETHQEIDLKAIDIA

Foldseek 3Di:
DDPVVLVVLLVVVLVVQQKWKWKWDWDWDDDPNDIDDTDIDTDDPDTFGKHKAFPPPPPPPDDDVPDWGKIKIKGFQVDAHDAQIWMWMDHPNDIFIWTFHDGWAHDSRIIMTMITGDDPD/DDPVVLVVLLVVVLVVQQKWKWKWDWDWDDDPNDIDDTDIDTDDPDTFGKHKAFPPPPPPPDDDVPDWGKIKIKGFQVDAHDAQIWMWMDHPNDIFIWTFHDGWAHDSRIIMTMITGDDPD

pLDDT: mean 86.78, std 17.43, range [36.38, 98.75]

Solvent-accessible surface area (backbone atoms only — not comparable to full-atom values): 13882 Å² total; per-residue (Å²): 124,56,72,66,57,44,50,51,53,34,52,54,51,58,69,64,34,75,25,32,35,45,44,30,44,76,43,75,44,69,57,95,84,41,74,45,76,69,42,75,41,73,74,59,91,63,76,38,62,16,33,80,41,71,55,68,79,64,78,57,91,79,68,75,82,76,68,89,44,48,32,38,37,37,32,61,51,86,62,86,69,62,66,68,18,40,36,41,34,40,44,95,90,41,79,47,46,28,28,30,75,41,76,62,47,73,50,96,61,29,23,40,31,41,31,33,55,47,79,83,125,122,56,75,67,56,44,50,50,53,32,51,53,51,58,69,65,33,75,25,33,35,46,43,29,44,75,42,75,45,70,56,97,85,41,73,44,74,71,43,76,41,75,74,58,91,62,74,38,60,17,34,78,40,71,55,68,79,64,79,57,92,79,67,75,81,77,68,89,45,48,32,38,37,37,32,60,50,87,62,86,68,62,66,68,18,40,35,41,34,41,44,96,90,40,79,47,48,29,27,29,74,42,74,63,48,72,50,96,62,29,24,38,31,41,31,32,55,45,79,83,126

Organism: NCBI:txid187101

Secondary structure (DSSP, 8-state):
--HHHHHHHHHHHHHH--EEEEEEEEEEEEETTEEEEEEEEE--SSPEEEEEEE-GGG--SSS-TTS--EEEEEE-TTS---TT-EEEEEETTEEEEEEE-S--EE-SS-EEEEEEE----/--HHHHHHHHHHHHHH--EEEEEEEEEEEEETTEEEEEEEEE--SSPEEEEEEE-GGG--SSS-TTS--EEEEEE-TTS---TT-EEEEEETTEEEEEEE-S--EE-SS-EEEEEEE----